Protein AF-A0A8C4XF84-F1 (afdb_monomer_lite)

Secondary structure (DSSP, 8-state):
-HHHHHHHHHHHHHHHHHHHHHHHHHHHHHHHHHHHHHHHHHHHHHHHHHHHHHHHHHHHHHHHHHHHHHHHH--SS---SS-----PPTT-EEETTEEEEE-SS---HHHHHHHHHHTT-EE--TTSHHHHHHHHHHHHHHHHHHS-HHHHHHHHHGGGGT---HHHHTTTT--EEEEETT--

pLDDT: mean 73.11, std 20.33, range [38.84, 98.44]

InterPro domains:
  IPR016186 C-type lectin-like/link domain superfamily [G3DSA:3.10.100.10] (33-151)
  IPR016187 C-type lectin fold [SSF56436] (78-131)
  IPR050828 C-type lectin and matrix domain-containing protein [PTHR45710] (79-131)

Radius of gyration: 40.15 Å; chains: 1; bounding box: 93×30×114 Å

Structure (mmCIF, N/CA/C/O backbone):
data_AF-A0A8C4XF84-F1
#
_entry.id   AF-A0A8C4XF84-F1
#
loop_
_atom_site.group_PDB
_atom_site.id
_atom_site.type_symbol
_atom_site.label_atom_id
_atom_site.label_alt_id
_atom_site.label_comp_id
_atom_site.label_asym_id
_atom_site.label_entity_id
_atom_site.label_seq_id
_atom_site.pdbx_PDB_ins_code
_atom_site.Cartn_x
_atom_site.Cartn_y
_atom_site.Cartn_z
_atom_site.occupancy
_atom_site.B_iso_or_equiv
_atom_site.auth_seq_id
_atom_site.auth_comp_id
_atom_site.auth_asym_id
_atom_site.auth_atom_id
_atom_site.pdbx_PDB_model_num
ATOM 1 N N . MET A 1 1 ? -59.680 -1.504 59.886 1.00 72.88 1 MET A N 1
ATOM 2 C CA . MET A 1 1 ? -59.068 -0.601 58.891 1.00 72.88 1 MET A CA 1
ATOM 3 C C . MET A 1 1 ? -57.547 -0.736 58.936 1.00 72.88 1 MET A C 1
ATOM 5 O O . MET A 1 1 ? -57.021 -1.376 58.044 1.00 72.88 1 MET A O 1
ATOM 9 N N . LEU A 1 2 ? -56.885 -0.364 60.039 1.00 79.25 2 LEU A N 1
ATOM 10 C CA . LEU A 1 2 ? -55.418 -0.459 60.214 1.00 79.25 2 LEU A CA 1
ATOM 11 C C . LEU A 1 2 ? -54.761 -1.832 59.930 1.00 79.25 2 LEU A C 1
ATOM 13 O O . LEU A 1 2 ? -53.642 -1.884 59.434 1.00 79.25 2 LEU A O 1
ATOM 17 N N . CYS A 1 3 ? -55.419 -2.960 60.230 1.00 83.56 3 CYS A N 1
ATOM 18 C CA . CYS A 1 3 ? -54.845 -4.288 59.943 1.00 83.56 3 CYS A CA 1
ATOM 19 C C . CYS A 1 3 ? -54.811 -4.642 58.448 1.00 83.56 3 CYS A C 1
ATOM 21 O O . CYS A 1 3 ? -53.937 -5.397 58.042 1.00 83.56 3 CYS A O 1
ATOM 23 N N . LEU A 1 4 ? -55.737 -4.114 57.640 1.00 91.06 4 LEU A N 1
ATOM 24 C CA . LEU A 1 4 ? -55.760 -4.384 56.197 1.00 91.06 4 LEU A CA 1
ATOM 25 C C . LEU A 1 4 ? -54.638 -3.616 55.492 1.00 91.06 4 LEU A C 1
ATOM 27 O O . LEU A 1 4 ? -53.892 -4.198 54.713 1.00 91.06 4 LEU A O 1
ATOM 31 N N . GLU A 1 5 ? -54.442 -2.351 55.866 1.00 93.12 5 GLU A N 1
ATOM 32 C CA . GLU A 1 5 ? -53.358 -1.504 55.347 1.00 93.12 5 GLU A CA 1
ATOM 33 C C . GLU A 1 5 ? -51.968 -2.089 55.655 1.00 93.12 5 GLU A C 1
ATOM 35 O O . GLU A 1 5 ? -51.060 -2.032 54.826 1.00 93.12 5 GLU A O 1
ATOM 40 N N . LEU A 1 6 ? -51.790 -2.703 56.831 1.00 94.00 6 LEU A N 1
ATOM 41 C CA . LEU A 1 6 ? -50.530 -3.352 57.200 1.00 94.00 6 LEU A CA 1
ATOM 42 C C . LEU A 1 6 ? -50.227 -4.590 56.337 1.00 94.00 6 LEU A C 1
ATOM 44 O O . LEU A 1 6 ? -49.066 -4.836 56.005 1.00 94.00 6 LEU A O 1
ATOM 48 N N . GLU A 1 7 ? -51.244 -5.379 55.994 1.00 95.06 7 GLU A N 1
ATOM 49 C CA . GLU A 1 7 ? -51.094 -6.575 55.158 1.00 95.06 7 GLU A CA 1
ATOM 50 C C . GLU A 1 7 ? -50.731 -6.187 53.715 1.00 95.06 7 GLU A C 1
ATOM 52 O O . GLU A 1 7 ? -49.796 -6.740 53.131 1.00 95.06 7 GLU A O 1
ATOM 57 N N . GLU A 1 8 ? -51.396 -5.161 53.176 1.00 95.56 8 GLU A N 1
ATOM 58 C CA . GLU A 1 8 ? -51.105 -4.600 51.852 1.00 95.56 8 GLU A CA 1
ATOM 59 C C . GLU A 1 8 ? -49.670 -4.066 51.760 1.00 95.56 8 GLU A C 1
ATOM 61 O O . GLU A 1 8 ? -48.957 -4.352 50.794 1.00 95.56 8 GLU A O 1
ATOM 66 N N . LEU A 1 9 ? -49.197 -3.366 52.798 1.00 95.62 9 LEU A N 1
ATOM 67 C CA . LEU A 1 9 ? -47.821 -2.867 52.866 1.00 95.62 9 LEU A CA 1
ATOM 68 C C . LEU A 1 9 ? -46.780 -3.994 52.894 1.00 95.62 9 LEU A C 1
ATOM 70 O O . LEU A 1 9 ? -45.724 -3.867 52.269 1.00 95.62 9 LEU A O 1
ATOM 74 N N . LYS A 1 10 ? -47.055 -5.112 53.577 1.00 96.56 10 LYS A N 1
ATOM 75 C CA . LYS A 1 10 ? -46.152 -6.278 53.584 1.00 96.56 10 LYS A CA 1
ATOM 76 C C . LYS A 1 10 ? -46.047 -6.914 52.202 1.00 96.56 10 LYS A C 1
ATOM 78 O O . LYS A 1 10 ? -44.940 -7.221 51.762 1.00 96.56 10 LYS A O 1
ATOM 83 N N . ILE A 1 11 ? -47.178 -7.077 51.515 1.00 96.38 11 ILE A N 1
ATOM 84 C CA . ILE A 1 11 ? -47.223 -7.627 50.155 1.00 96.38 11 ILE A CA 1
ATOM 85 C C . ILE A 1 11 ? -46.461 -6.709 49.195 1.00 96.38 11 ILE A C 1
ATOM 87 O O . ILE A 1 11 ? -45.622 -7.173 48.422 1.00 96.38 11 ILE A O 1
ATOM 91 N N . ALA A 1 12 ? -46.693 -5.398 49.283 1.00 96.81 12 ALA A N 1
ATOM 92 C CA . ALA A 1 12 ? -45.987 -4.416 48.470 1.00 96.81 12 ALA A CA 1
ATOM 93 C C . ALA A 1 12 ? -44.466 -4.464 48.702 1.00 96.81 12 ALA A C 1
ATOM 95 O O . ALA A 1 12 ? -43.697 -4.471 47.742 1.00 96.81 12 ALA A O 1
ATOM 96 N N . ASN A 1 13 ? -44.023 -4.562 49.958 1.00 96.19 13 ASN A N 1
ATOM 97 C CA . ASN A 1 13 ? -42.602 -4.644 50.301 1.00 96.19 13 ASN A CA 1
ATOM 98 C C . ASN A 1 13 ? -41.950 -5.942 49.783 1.00 96.19 13 ASN A C 1
ATOM 100 O O . ASN A 1 13 ? -40.856 -5.916 49.213 1.00 96.19 13 ASN A O 1
ATOM 104 N N . TYR A 1 14 ? -42.651 -7.073 49.897 1.00 97.31 14 TYR A N 1
ATOM 105 C CA . TYR A 1 14 ? -42.197 -8.337 49.320 1.00 97.31 14 TYR A CA 1
ATOM 106 C C . TYR A 1 14 ? -42.013 -8.234 47.797 1.00 97.31 14 TYR A C 1
ATOM 108 O O . TYR A 1 14 ? -40.951 -8.580 47.277 1.00 97.31 14 TYR A O 1
ATOM 116 N N . ASN A 1 15 ? -43.004 -7.680 47.092 1.00 97.56 15 ASN A N 1
ATOM 117 C CA . ASN A 1 15 ? -42.944 -7.491 45.642 1.00 97.56 15 ASN A CA 1
ATOM 118 C C . ASN A 1 15 ? -41.800 -6.554 45.230 1.00 97.56 15 ASN A C 1
ATOM 120 O O . ASN A 1 15 ? -41.076 -6.850 44.282 1.00 97.56 15 ASN A O 1
ATOM 124 N N . LEU A 1 16 ? -41.592 -5.452 45.957 1.00 97.69 16 LEU A N 1
ATOM 125 C CA . LEU A 1 16 ? -40.472 -4.536 45.718 1.00 97.69 16 LEU A CA 1
ATOM 126 C C . LEU A 1 16 ? -39.120 -5.231 45.895 1.00 97.69 16 LEU A C 1
ATOM 128 O O . LEU A 1 16 ? -38.233 -5.070 45.059 1.00 97.69 16 LEU A O 1
ATOM 132 N N . THR A 1 17 ? -38.973 -6.034 46.948 1.00 97.69 17 THR A N 1
ATOM 133 C CA . THR A 1 17 ? -37.746 -6.796 47.208 1.00 97.69 17 THR A CA 1
ATOM 134 C C . THR A 1 17 ? -37.479 -7.805 46.091 1.00 97.69 17 THR A C 1
ATOM 136 O O . THR A 1 17 ? -36.360 -7.882 45.579 1.00 97.69 17 THR A O 1
ATOM 139 N N . SER A 1 18 ? -38.513 -8.531 45.657 1.00 97.38 18 SER A N 1
ATOM 140 C CA . SER A 1 18 ? -38.420 -9.474 44.541 1.00 97.38 18 SER A CA 1
ATOM 141 C C . SER A 1 18 ? -38.015 -8.768 43.241 1.00 97.38 18 SER A C 1
ATOM 143 O O . SER A 1 18 ? -37.030 -9.156 42.610 1.00 97.38 18 SER A O 1
ATOM 145 N N . ASN A 1 19 ? -38.678 -7.664 42.897 1.00 97.00 19 ASN A N 1
ATOM 146 C CA . ASN A 1 19 ? -38.360 -6.880 41.704 1.00 97.00 19 ASN A CA 1
ATOM 147 C C . ASN A 1 19 ? -36.933 -6.320 41.738 1.00 97.00 19 ASN A C 1
ATOM 149 O O . ASN A 1 19 ? -36.233 -6.357 40.727 1.00 97.00 19 ASN A O 1
ATOM 153 N N . ASN A 1 20 ? -36.473 -5.845 42.897 1.00 96.62 20 ASN A N 1
ATOM 154 C CA . ASN A 1 20 ? -35.109 -5.350 43.053 1.00 96.62 20 ASN A CA 1
ATOM 155 C C . ASN A 1 20 ? -34.078 -6.472 42.848 1.00 96.62 20 ASN A C 1
ATOM 157 O O . ASN A 1 20 ? -33.081 -6.285 42.156 1.00 96.62 20 ASN A O 1
ATOM 161 N N . SER A 1 21 ? -34.345 -7.673 43.373 1.00 97.81 21 SER A N 1
ATOM 162 C CA . SER A 1 21 ? -33.473 -8.832 43.144 1.00 97.81 21 SER A CA 1
ATOM 163 C C . SER A 1 21 ? -33.401 -9.229 41.662 1.00 97.81 21 SER A C 1
ATOM 165 O O . SER A 1 21 ? -32.314 -9.494 41.149 1.00 97.81 21 SER A O 1
ATOM 167 N N . ALA A 1 22 ? -34.531 -9.181 40.947 1.00 97.38 22 ALA A N 1
ATOM 168 C CA . ALA A 1 22 ? -34.578 -9.445 39.511 1.00 97.38 22 ALA A CA 1
ATOM 169 C C . ALA A 1 22 ? -33.818 -8.377 38.703 1.00 97.38 22 ALA A C 1
ATOM 171 O O . ALA A 1 22 ? -33.104 -8.711 37.758 1.00 97.38 22 ALA A O 1
ATOM 172 N N . LEU A 1 23 ? -33.916 -7.103 39.102 1.00 98.25 23 LEU A N 1
ATOM 173 C CA . LEU A 1 23 ? -33.185 -6.001 38.476 1.00 98.25 23 LEU A CA 1
ATOM 174 C C . LEU A 1 23 ? -31.668 -6.149 38.646 1.00 98.25 23 LEU A C 1
ATOM 176 O O . LEU A 1 23 ? -30.923 -5.961 37.686 1.00 98.25 23 LEU A O 1
ATOM 180 N N . LEU A 1 24 ? -31.209 -6.527 39.842 1.00 97.94 24 LEU A N 1
ATOM 181 C CA . LEU A 1 24 ? -29.790 -6.777 40.107 1.00 97.94 24 LEU A CA 1
ATOM 182 C C . LEU A 1 24 ? -29.254 -7.941 39.266 1.00 97.94 24 LEU A C 1
ATOM 184 O O . LEU A 1 24 ? -28.164 -7.840 38.704 1.00 97.94 24 LEU A O 1
ATOM 188 N N . ALA A 1 25 ? -30.035 -9.015 39.120 1.00 97.88 25 ALA A N 1
ATOM 189 C CA . ALA A 1 25 ? -29.670 -10.134 38.258 1.00 97.88 25 ALA A CA 1
ATOM 190 C C . ALA A 1 25 ? -29.570 -9.707 36.782 1.00 97.88 25 ALA A C 1
ATOM 192 O O . ALA A 1 25 ? -28.585 -10.018 36.114 1.00 97.88 25 ALA A O 1
ATOM 193 N N . ALA A 1 26 ? -30.548 -8.944 36.284 1.00 98.19 26 ALA A N 1
ATOM 194 C CA . ALA A 1 26 ? -30.527 -8.420 34.919 1.00 98.19 26 ALA A CA 1
ATOM 195 C C . ALA A 1 26 ? -29.326 -7.489 34.674 1.00 98.19 26 ALA A C 1
ATOM 197 O O . ALA A 1 26 ? -28.678 -7.572 33.631 1.00 98.19 26 ALA A O 1
ATOM 198 N N . HIS A 1 27 ? -28.988 -6.640 35.648 1.00 98.12 27 HIS A N 1
ATOM 199 C CA . HIS A 1 27 ? -27.823 -5.763 35.573 1.00 98.12 27 HIS A CA 1
ATOM 200 C C . HIS A 1 27 ? -26.508 -6.550 35.492 1.00 98.12 27 HIS A C 1
ATOM 202 O O . HIS A 1 27 ? -25.681 -6.257 34.631 1.00 98.12 27 HIS A O 1
ATOM 208 N N . ALA A 1 28 ? -26.340 -7.576 36.331 1.00 98.38 28 ALA A N 1
ATOM 209 C CA . ALA A 1 28 ? -25.146 -8.420 36.319 1.00 98.38 28 ALA A CA 1
ATOM 210 C C . ALA A 1 28 ? -24.963 -9.143 34.972 1.00 98.38 28 ALA A C 1
ATOM 212 O O . ALA A 1 28 ? -23.852 -9.215 34.449 1.00 98.38 28 ALA A O 1
ATOM 213 N N . ILE A 1 29 ? -26.058 -9.620 34.368 1.00 98.25 29 ILE A N 1
ATOM 214 C CA . ILE A 1 29 ? -26.025 -10.242 33.036 1.00 98.25 29 ILE A CA 1
ATOM 215 C C . ILE A 1 29 ? -25.561 -9.237 31.976 1.00 98.25 29 ILE A C 1
ATOM 217 O O . ILE A 1 29 ? -24.704 -9.564 31.157 1.00 98.25 29 ILE A O 1
ATOM 221 N N . LEU A 1 30 ? -26.098 -8.015 31.994 1.00 98.31 30 LEU A N 1
ATOM 222 C CA . LEU A 1 30 ? -25.718 -6.975 31.035 1.00 98.31 30 LEU A CA 1
ATOM 223 C C . LEU A 1 30 ? -24.252 -6.561 31.178 1.00 98.31 30 LEU A C 1
ATOM 225 O O . LEU A 1 30 ? -23.575 -6.370 30.169 1.00 98.31 30 LEU A O 1
ATOM 229 N N . GLN A 1 31 ? -23.749 -6.454 32.409 1.00 98.25 31 GLN A N 1
ATOM 230 C CA . GLN A 1 31 ? -22.331 -6.183 32.653 1.00 98.25 31 GLN A CA 1
ATOM 231 C C . GLN A 1 31 ? -21.449 -7.280 32.060 1.00 98.25 31 GLN A C 1
ATOM 233 O O . GLN A 1 31 ? -20.520 -6.985 31.312 1.00 98.25 31 GLN A O 1
ATOM 238 N N . PHE A 1 32 ? -21.791 -8.542 32.310 1.00 98.31 32 PHE A N 1
ATOM 239 C CA . PHE A 1 32 ? -21.034 -9.670 31.781 1.00 98.31 32 PHE A CA 1
ATOM 240 C C . PHE A 1 32 ? -21.042 -9.713 30.244 1.00 98.31 32 PHE A C 1
ATOM 242 O O . PHE A 1 32 ? -20.009 -9.917 29.609 1.00 98.31 32 PHE A O 1
ATOM 249 N N . GLN A 1 33 ? -22.193 -9.453 29.620 1.00 98.38 33 GLN A N 1
ATOM 250 C CA . GLN A 1 33 ? -22.293 -9.356 28.160 1.00 98.38 33 GLN A CA 1
ATOM 251 C C . GLN A 1 33 ? -21.451 -8.208 27.595 1.00 98.38 33 GLN A C 1
ATOM 253 O O . GLN A 1 33 ? -20.820 -8.362 26.550 1.00 98.38 33 GLN A O 1
ATOM 258 N N . TYR A 1 34 ? -21.432 -7.061 28.275 1.00 98.25 34 TYR A N 1
ATOM 259 C CA . TYR A 1 34 ? -20.616 -5.917 27.881 1.00 98.25 34 TYR A CA 1
ATOM 260 C C . TYR A 1 34 ? -19.119 -6.248 27.929 1.00 98.25 34 TYR A C 1
ATOM 262 O O . TYR A 1 34 ? -18.392 -5.926 26.991 1.00 98.25 34 TYR A O 1
ATOM 270 N N . GLU A 1 35 ? -18.663 -6.932 28.978 1.00 97.94 35 GLU A N 1
ATOM 271 C CA . GLU A 1 35 ? -17.270 -7.370 29.112 1.00 97.94 35 GLU A CA 1
ATOM 272 C C . GLU A 1 35 ? -16.863 -8.338 27.999 1.00 97.94 35 GLU A C 1
ATOM 274 O O . GLU A 1 35 ? -15.841 -8.117 27.348 1.00 97.94 35 GLU A O 1
ATOM 279 N N . ILE A 1 36 ? -17.697 -9.340 27.715 1.00 97.81 36 ILE A N 1
ATOM 280 C CA . ILE A 1 36 ? -17.470 -10.293 26.621 1.00 97.81 36 ILE A CA 1
ATOM 281 C C . ILE A 1 36 ? -17.407 -9.580 25.266 1.00 97.81 36 ILE A C 1
ATOM 283 O O . ILE A 1 36 ? -16.502 -9.808 24.466 1.00 97.81 36 ILE A O 1
ATOM 287 N N . ASN A 1 37 ? -18.362 -8.695 24.982 1.00 98.06 37 ASN A N 1
ATOM 288 C CA . ASN A 1 37 ? -18.366 -7.976 23.711 1.00 98.06 37 ASN A CA 1
ATOM 289 C C . ASN A 1 37 ? -17.117 -7.102 23.565 1.00 98.06 37 ASN A C 1
ATOM 291 O O . ASN A 1 37 ? -16.529 -7.035 22.487 1.00 98.06 37 ASN A O 1
ATOM 295 N N . ASN A 1 38 ? -16.669 -6.476 24.652 1.00 97.88 38 ASN A N 1
ATOM 296 C CA . ASN A 1 38 ? -15.438 -5.701 24.638 1.00 97.88 38 ASN A CA 1
ATOM 297 C C . ASN A 1 38 ? -14.195 -6.565 24.441 1.00 97.88 38 ASN A C 1
ATOM 299 O O . ASN A 1 38 ? -13.297 -6.130 23.723 1.00 97.88 38 ASN A O 1
ATOM 303 N N . SER A 1 39 ? -14.127 -7.767 25.022 1.00 98.19 39 SER A N 1
ATOM 304 C CA . SER A 1 39 ? -12.992 -8.665 24.790 1.00 98.19 39 SER A CA 1
ATOM 305 C C . SER A 1 39 ? -12.923 -9.097 23.325 1.00 98.19 39 SER A C 1
ATOM 307 O O . SER A 1 39 ? -11.870 -8.969 22.708 1.00 98.19 39 SER A O 1
ATOM 309 N N . TYR A 1 40 ? -14.055 -9.476 22.722 1.00 97.88 40 TYR A N 1
ATOM 310 C CA . TYR A 1 40 ? -14.113 -9.807 21.293 1.00 97.88 40 TYR A CA 1
ATOM 311 C C . TYR A 1 40 ? -13.707 -8.632 20.394 1.00 97.88 40 TYR A C 1
ATOM 313 O O . TYR A 1 40 ? -12.974 -8.806 19.418 1.00 97.88 40 TYR A O 1
ATOM 321 N N . LEU A 1 41 ? -14.157 -7.416 20.717 1.00 97.81 41 LEU A N 1
ATOM 322 C CA . LEU A 1 41 ? -13.788 -6.220 19.958 1.00 97.81 41 LEU A CA 1
ATOM 323 C C . LEU A 1 41 ? -12.293 -5.894 20.072 1.00 97.81 41 LEU A C 1
ATOM 325 O O . LEU A 1 41 ? -11.701 -5.434 19.094 1.00 97.81 41 LEU A O 1
ATOM 329 N N . GLN A 1 42 ? -11.676 -6.134 21.230 1.00 98.19 42 GLN A N 1
ATOM 330 C CA . GLN A 1 42 ? -10.230 -5.972 21.409 1.00 98.19 42 GLN A CA 1
ATOM 331 C C . GLN A 1 42 ? -9.450 -6.991 20.577 1.00 98.19 42 GLN A C 1
ATOM 333 O O . GLN A 1 42 ? -8.574 -6.599 19.814 1.00 98.19 42 GLN A O 1
ATOM 338 N N . GLU A 1 43 ? -9.830 -8.267 20.617 1.00 98.00 43 GLU A N 1
ATOM 339 C CA . GLU A 1 43 ? -9.180 -9.306 19.807 1.00 98.00 43 GLU A CA 1
ATOM 340 C C . GLU A 1 43 ? -9.256 -8.997 18.305 1.00 98.00 43 GLU A C 1
ATOM 342 O O . GLU A 1 43 ? -8.264 -9.100 17.577 1.00 98.00 43 GLU A O 1
ATOM 347 N N . SER A 1 44 ? -10.426 -8.557 17.831 1.00 97.75 44 SER A N 1
ATOM 348 C CA . SER A 1 44 ? -10.593 -8.152 16.435 1.00 97.75 44 SER A CA 1
ATOM 349 C C . SER A 1 44 ? -9.724 -6.943 16.076 1.00 97.75 44 SER A C 1
ATOM 351 O O . SER A 1 44 ? -9.205 -6.885 14.958 1.00 97.75 44 SER A O 1
ATOM 353 N N . ARG A 1 45 ? -9.563 -5.977 16.991 1.00 98.12 45 ARG A N 1
ATOM 354 C CA . ARG A 1 45 ? -8.691 -4.810 16.800 1.00 98.12 45 ARG A CA 1
ATOM 355 C C . ARG A 1 45 ? -7.230 -5.232 16.703 1.00 98.12 45 ARG A C 1
ATOM 357 O O . ARG A 1 45 ? -6.560 -4.827 15.756 1.00 98.12 45 ARG A O 1
ATOM 364 N N . ASP A 1 46 ? -6.763 -6.058 17.631 1.00 98.31 46 ASP A N 1
ATOM 365 C CA . ASP A 1 46 ? -5.372 -6.510 17.689 1.00 98.31 46 ASP A CA 1
ATOM 366 C C . ASP A 1 46 ? -5.005 -7.330 16.445 1.00 98.31 46 ASP A C 1
ATOM 368 O O . ASP A 1 46 ? -3.949 -7.127 15.839 1.00 98.31 46 ASP A O 1
ATOM 372 N N . SER A 1 47 ? -5.922 -8.192 15.993 1.00 98.38 47 SER A N 1
ATOM 373 C CA . SER A 1 47 ? -5.777 -8.942 14.742 1.00 98.38 47 SER A CA 1
ATOM 374 C C . SER A 1 47 ? -5.661 -8.018 13.528 1.00 98.38 47 SER A C 1
ATOM 376 O O . SER A 1 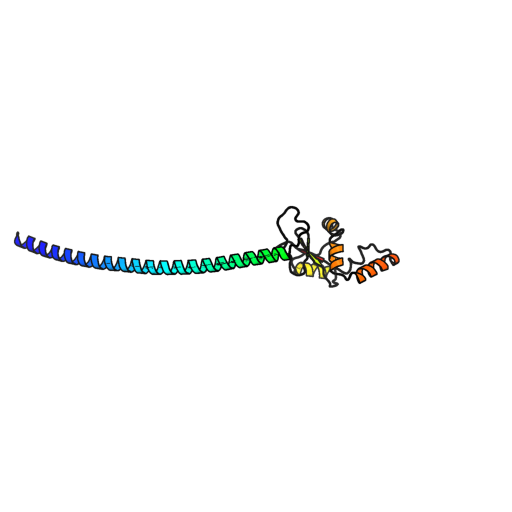47 ? -4.741 -8.163 12.718 1.00 98.38 47 SER A O 1
ATOM 378 N N . LEU A 1 48 ? -6.554 -7.030 13.409 1.00 98.19 48 LEU A N 1
ATOM 379 C CA . LEU A 1 48 ? -6.526 -6.080 12.297 1.00 98.19 48 LEU A CA 1
ATOM 380 C C . LEU A 1 48 ? -5.250 -5.230 12.314 1.00 98.19 48 LEU A C 1
ATOM 382 O O . LEU A 1 48 ? -4.644 -4.992 11.270 1.00 98.19 48 LEU A O 1
ATOM 386 N N . GLN A 1 49 ? -4.807 -4.813 13.498 1.00 98.44 49 GLN A N 1
ATOM 387 C CA . GLN A 1 49 ? -3.593 -4.026 13.668 1.00 98.44 49 GLN A CA 1
ATOM 388 C C . GLN A 1 49 ? -2.339 -4.821 13.290 1.00 98.44 49 GLN A C 1
ATOM 390 O O . GLN A 1 49 ? -1.451 -4.285 12.625 1.00 98.44 49 GLN A O 1
ATOM 395 N N . SER A 1 50 ? -2.290 -6.110 13.634 1.00 98.25 50 SER A N 1
ATOM 396 C CA . SER A 1 50 ? -1.215 -7.011 13.209 1.00 98.25 50 SER A CA 1
ATOM 397 C C . SER A 1 50 ? -1.174 -7.174 11.685 1.00 98.25 50 SER A C 1
ATOM 399 O O . SER A 1 50 ? -0.113 -7.041 11.071 1.00 98.25 50 SER A O 1
ATOM 401 N N . GLN A 1 51 ? -2.332 -7.382 11.051 1.00 98.38 51 GLN A N 1
ATOM 402 C CA . GLN A 1 51 ? -2.429 -7.491 9.592 1.00 98.38 51 GLN A CA 1
ATOM 403 C C . GLN A 1 51 ? -2.001 -6.199 8.889 1.00 98.38 51 GLN A C 1
ATOM 405 O O . GLN A 1 51 ? -1.252 -6.250 7.914 1.00 98.38 51 G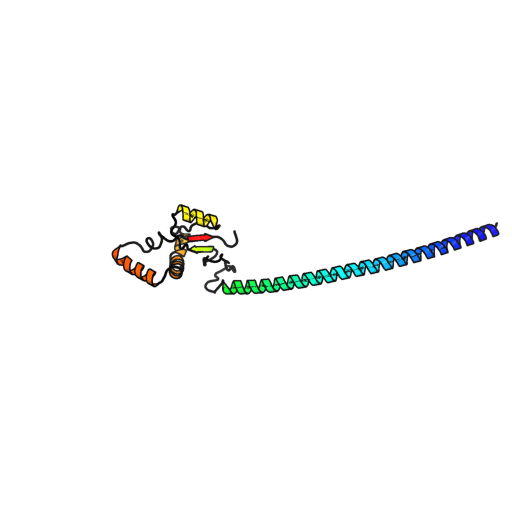LN A O 1
ATOM 410 N N . TYR A 1 52 ? -2.423 -5.044 9.404 1.00 98.19 52 TYR A N 1
ATOM 411 C CA . TYR A 1 52 ? -2.028 -3.741 8.876 1.00 98.19 52 TYR A CA 1
ATOM 412 C C . TYR A 1 52 ? -0.518 -3.505 9.001 1.00 98.19 52 TYR A C 1
ATOM 414 O O . TYR A 1 52 ? 0.121 -3.098 8.034 1.00 98.19 52 TYR A O 1
ATOM 422 N N . ALA A 1 53 ? 0.082 -3.832 10.149 1.00 98.12 53 ALA A N 1
ATOM 423 C CA . ALA A 1 53 ? 1.528 -3.728 10.338 1.00 98.12 53 ALA A CA 1
ATOM 424 C C . ALA A 1 53 ? 2.302 -4.631 9.359 1.00 98.12 53 ALA A C 1
ATOM 426 O O . ALA A 1 53 ? 3.282 -4.197 8.753 1.00 98.12 53 ALA A O 1
ATOM 427 N N . ALA A 1 54 ? 1.839 -5.868 9.153 1.00 97.88 54 ALA A N 1
ATOM 428 C CA . ALA A 1 54 ? 2.439 -6.786 8.188 1.00 97.88 54 ALA A CA 1
ATOM 429 C C . ALA A 1 54 ? 2.304 -6.286 6.738 1.00 97.88 54 ALA A C 1
ATOM 431 O O . ALA A 1 54 ? 3.241 -6.421 5.949 1.00 97.88 54 ALA A O 1
ATOM 432 N N . LEU A 1 55 ? 1.156 -5.700 6.386 1.00 98.12 55 LEU A N 1
ATOM 433 C CA . LEU A 1 55 ? 0.919 -5.122 5.064 1.00 98.12 55 LEU A CA 1
ATOM 434 C C . LEU A 1 55 ? 1.805 -3.898 4.818 1.00 98.12 55 LEU A C 1
ATOM 436 O O . LEU A 1 55 ? 2.446 -3.820 3.772 1.00 98.12 55 LEU A O 1
ATOM 440 N N . ASN A 1 56 ? 1.895 -2.986 5.786 1.00 97.81 56 ASN A N 1
ATOM 441 C CA . ASN A 1 56 ? 2.754 -1.808 5.692 1.00 97.81 56 ASN A CA 1
ATOM 442 C C . ASN A 1 56 ? 4.222 -2.187 5.539 1.00 97.81 56 ASN A C 1
ATOM 444 O O . ASN A 1 56 ? 4.909 -1.620 4.697 1.00 97.81 56 ASN A O 1
ATOM 448 N N . LYS A 1 57 ? 4.682 -3.206 6.268 1.00 98.12 57 LYS A N 1
ATOM 449 C CA . LYS A 1 57 ? 6.042 -3.719 6.104 1.00 98.12 57 LYS A CA 1
ATOM 450 C C . LYS A 1 57 ? 6.298 -4.211 4.674 1.00 98.12 57 LYS A C 1
ATOM 452 O O . LYS A 1 57 ? 7.294 -3.836 4.068 1.00 98.12 57 LYS A O 1
ATOM 457 N N . LYS A 1 58 ? 5.382 -5.003 4.103 1.00 97.44 58 LYS A N 1
ATOM 458 C CA . LYS A 1 58 ? 5.493 -5.449 2.700 1.00 97.44 58 LYS A CA 1
ATOM 459 C C . LYS A 1 58 ? 5.464 -4.279 1.717 1.00 97.44 58 LYS A C 1
ATOM 461 O O . LYS A 1 58 ? 6.153 -4.318 0.704 1.00 97.44 58 LYS A O 1
ATOM 466 N N . HIS A 1 59 ? 4.663 -3.256 2.002 1.00 97.44 59 HIS A N 1
ATOM 467 C CA . HIS A 1 59 ? 4.613 -2.044 1.194 1.00 97.44 59 HIS A CA 1
ATOM 468 C C . HIS A 1 59 ? 5.951 -1.291 1.228 1.00 97.44 59 HIS A C 1
ATOM 470 O O . HIS A 1 59 ? 6.445 -0.884 0.181 1.00 97.44 59 HIS A O 1
ATOM 476 N N . GLU A 1 60 ? 6.568 -1.145 2.402 1.00 97.06 60 GLU A N 1
ATOM 477 C CA . GLU A 1 60 ? 7.898 -0.543 2.558 1.00 97.06 60 GLU A CA 1
ATOM 478 C C . GLU A 1 60 ? 8.981 -1.345 1.825 1.00 97.06 60 GLU A C 1
ATOM 480 O O . GLU A 1 60 ? 9.782 -0.765 1.094 1.00 97.06 60 GLU A O 1
ATOM 485 N N . GLU A 1 61 ? 8.976 -2.675 1.961 1.00 96.75 61 GLU A N 1
ATOM 486 C CA . GLU A 1 61 ? 9.894 -3.573 1.246 1.00 96.75 61 GLU A CA 1
ATOM 487 C C . GLU A 1 61 ? 9.745 -3.429 -0.278 1.00 96.75 61 GLU A C 1
ATOM 489 O O . GLU A 1 61 ? 10.740 -3.290 -0.992 1.00 96.75 61 GLU A O 1
ATOM 494 N N . LEU A 1 62 ? 8.508 -3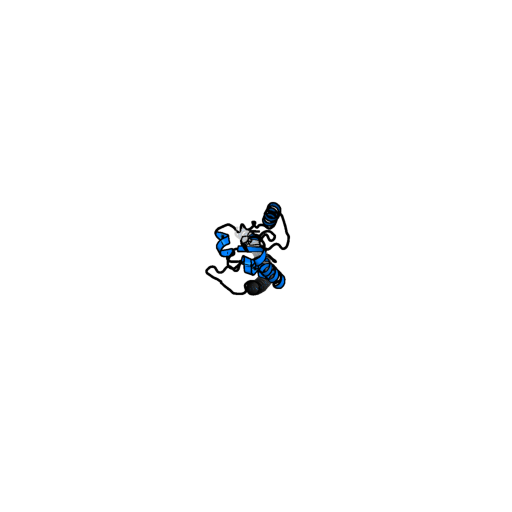.390 -0.785 1.00 95.69 62 LEU A N 1
ATOM 495 C CA . LEU A 1 62 ? 8.236 -3.205 -2.210 1.00 95.69 62 LEU A CA 1
ATOM 496 C C . LEU A 1 62 ? 8.650 -1.812 -2.703 1.00 95.69 62 LEU A C 1
ATOM 498 O O . LEU A 1 62 ? 9.205 -1.693 -3.792 1.00 95.69 62 LEU A O 1
ATOM 502 N N . ALA A 1 63 ? 8.412 -0.766 -1.910 1.00 91.56 63 ALA A N 1
ATOM 503 C CA . ALA A 1 63 ? 8.821 0.596 -2.243 1.00 91.56 63 ALA A CA 1
ATOM 504 C C . ALA A 1 63 ? 10.350 0.719 -2.335 1.00 91.56 63 ALA A C 1
ATOM 506 O O . ALA A 1 63 ? 10.868 1.356 -3.253 1.00 91.56 63 ALA A O 1
ATOM 507 N N . GLN A 1 64 ? 11.080 0.066 -1.425 1.00 91.75 64 GLN A N 1
ATOM 508 C CA . GLN A 1 64 ? 12.540 -0.003 -1.482 1.00 91.75 64 GLN A CA 1
ATOM 509 C C . GLN A 1 64 ? 13.024 -0.760 -2.720 1.00 91.75 64 GLN A C 1
ATOM 511 O O . GLN A 1 64 ? 13.948 -0.304 -3.392 1.00 91.75 64 GLN A O 1
ATOM 516 N N . GLU A 1 65 ? 12.404 -1.892 -3.049 1.00 91.00 65 GLU A N 1
ATOM 517 C CA . GLU A 1 65 ? 12.783 -2.664 -4.233 1.00 91.00 65 GLU A CA 1
ATOM 518 C C . GLU A 1 65 ? 12.509 -1.888 -5.528 1.00 91.00 65 GLU A C 1
ATOM 520 O O . GLU A 1 65 ? 13.347 -1.855 -6.428 1.00 91.00 65 GLU A O 1
ATOM 525 N N . PHE A 1 66 ? 11.384 -1.175 -5.591 1.00 83.94 66 PHE A N 1
ATOM 526 C CA . PHE A 1 66 ? 11.065 -0.293 -6.709 1.00 83.94 66 PHE A CA 1
ATOM 527 C C . PHE A 1 66 ? 12.073 0.854 -6.838 1.00 83.94 66 PHE A C 1
ATOM 529 O O . PHE A 1 66 ? 12.525 1.137 -7.944 1.00 83.94 66 PHE A O 1
ATOM 536 N N . SER A 1 67 ? 12.487 1.462 -5.720 1.00 81.44 67 SER A N 1
ATOM 537 C CA . SER A 1 67 ? 13.527 2.497 -5.712 1.00 81.44 67 SER A CA 1
ATOM 538 C C . SER A 1 67 ? 14.856 1.985 -6.276 1.00 81.44 67 SER A C 1
ATOM 540 O O . SER A 1 67 ? 15.495 2.693 -7.050 1.00 81.44 67 SER A O 1
ATOM 542 N N . LYS A 1 68 ? 15.275 0.764 -5.922 1.00 84.88 68 LYS A N 1
ATOM 543 C CA . LYS A 1 68 ? 16.512 0.161 -6.451 1.00 84.88 68 LYS A CA 1
ATOM 544 C C . LYS A 1 68 ? 16.411 -0.139 -7.940 1.00 84.88 68 LYS A C 1
ATOM 546 O O . LYS A 1 68 ? 17.358 0.088 -8.686 1.00 84.88 68 LYS A O 1
ATOM 551 N N . LEU A 1 69 ? 15.268 -0.664 -8.381 1.00 73.88 69 LEU A N 1
ATOM 552 C CA . LEU A 1 69 ? 15.028 -0.910 -9.801 1.00 73.88 69 LEU A CA 1
ATOM 553 C C . LEU A 1 69 ? 15.036 0.403 -10.579 1.00 73.88 69 LEU A C 1
ATOM 555 O O . LEU A 1 69 ? 15.651 0.476 -11.637 1.00 73.88 69 LEU A O 1
ATOM 559 N N . GLN A 1 70 ? 14.414 1.449 -10.043 1.00 68.56 70 GLN A N 1
ATOM 560 C CA . GLN A 1 70 ? 14.471 2.775 -10.636 1.00 68.56 70 GLN A CA 1
ATOM 561 C C . GLN A 1 70 ? 15.925 3.251 -10.766 1.00 68.56 70 GLN A C 1
ATOM 563 O O . GLN A 1 70 ? 16.329 3.634 -11.852 1.00 68.56 70 GLN A O 1
ATOM 568 N N . GLU A 1 71 ? 16.747 3.145 -9.724 1.00 69.75 71 GLU A N 1
ATOM 569 C CA . GLU A 1 71 ? 18.175 3.489 -9.806 1.00 69.75 71 GLU A CA 1
ATOM 570 C C . GLU A 1 71 ? 18.929 2.671 -10.875 1.00 69.75 71 GLU A C 1
ATOM 572 O O . GLU A 1 71 ? 19.687 3.234 -11.658 1.00 69.75 71 GLU A O 1
ATOM 577 N N . TYR A 1 72 ? 18.669 1.363 -10.979 1.00 65.88 72 TYR A N 1
ATOM 578 C CA . TYR A 1 72 ? 19.299 0.490 -11.978 1.00 65.88 72 TYR A CA 1
ATOM 579 C C . TYR A 1 72 ? 18.907 0.826 -13.428 1.00 65.88 72 TYR A C 1
ATOM 581 O O . TYR A 1 72 ? 19.738 0.754 -14.332 1.00 65.88 72 TYR A O 1
ATOM 589 N N . TYR A 1 73 ? 17.638 1.164 -13.672 1.00 57.59 73 TYR A N 1
ATOM 590 C CA . TYR A 1 73 ? 17.136 1.474 -15.015 1.00 57.59 73 TYR A CA 1
ATOM 591 C C . TYR A 1 73 ? 17.383 2.930 -15.433 1.00 57.59 73 TYR A C 1
ATOM 593 O O . TYR A 1 73 ? 17.381 3.232 -16.628 1.00 57.59 73 TYR A O 1
ATOM 601 N N . CYS A 1 74 ? 17.608 3.824 -14.473 1.00 60.84 74 CYS A N 1
ATOM 602 C CA . CYS A 1 74 ? 17.781 5.256 -14.682 1.00 60.84 74 CYS A CA 1
ATOM 603 C C . CYS A 1 74 ? 19.243 5.655 -14.427 1.00 60.84 74 CYS A C 1
ATOM 605 O O . CYS A 1 74 ? 19.534 6.403 -13.497 1.00 60.84 74 CYS A O 1
ATOM 607 N N . ASP A 1 75 ? 20.166 5.153 -15.251 1.00 53.91 75 ASP A N 1
ATOM 608 C CA . ASP A 1 75 ? 21.579 5.534 -15.164 1.00 53.91 75 ASP A CA 1
ATOM 609 C C . ASP A 1 75 ? 21.780 6.955 -15.726 1.00 53.91 75 ASP A C 1
ATOM 611 O O . ASP A 1 75 ? 21.395 7.280 -16.856 1.00 53.91 75 ASP A O 1
ATOM 615 N N . GLY A 1 76 ? 22.300 7.842 -14.883 1.00 56.78 76 GLY A N 1
ATOM 616 C CA . GLY A 1 76 ? 22.247 9.284 -15.062 1.00 56.78 76 GLY A CA 1
ATOM 617 C C . GLY A 1 76 ? 23.047 9.791 -16.257 1.00 56.78 76 GLY A C 1
ATOM 618 O O . GLY A 1 76 ? 24.262 9.899 -16.189 1.00 56.78 76 GLY A O 1
ATOM 619 N N . THR A 1 77 ? 22.356 10.257 -17.298 1.00 45.56 77 THR A N 1
ATOM 620 C CA . THR A 1 77 ? 22.774 11.438 -18.071 1.00 45.56 77 THR A CA 1
ATOM 621 C C . THR A 1 77 ? 21.527 12.166 -18.586 1.00 45.56 77 THR A C 1
ATOM 623 O O . THR A 1 77 ? 20.810 11.670 -19.447 1.00 45.56 77 THR A O 1
ATOM 626 N N . ASN A 1 78 ? 21.294 13.371 -18.052 1.00 48.62 78 ASN A N 1
ATOM 627 C CA . ASN A 1 78 ? 20.279 14.361 -18.452 1.00 48.62 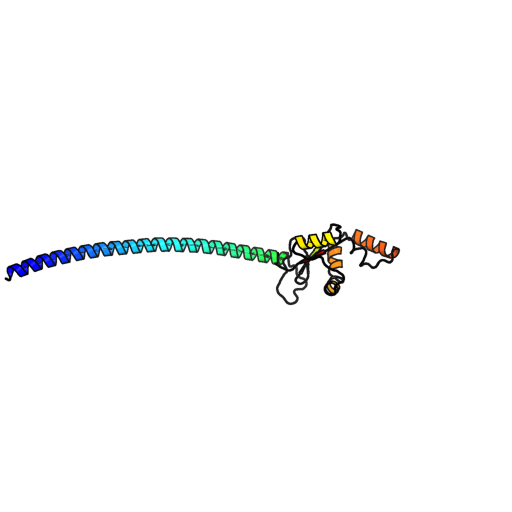78 ASN A CA 1
ATOM 628 C C . ASN A 1 78 ? 18.871 14.217 -17.848 1.00 48.62 78 ASN A C 1
ATOM 630 O O . ASN A 1 78 ? 17.870 14.133 -18.556 1.00 48.62 78 ASN A O 1
ATOM 634 N N . THR A 1 79 ? 18.768 14.355 -16.525 1.00 44.22 79 THR A N 1
ATOM 635 C CA . THR A 1 79 ? 17.552 14.906 -15.907 1.00 44.22 79 THR A CA 1
ATOM 636 C C . THR A 1 79 ? 17.510 16.416 -16.139 1.00 44.22 79 THR A C 1
ATOM 638 O O . THR A 1 79 ? 17.971 17.199 -15.309 1.00 44.22 79 THR A O 1
ATOM 641 N N . SER A 1 80 ? 16.971 16.840 -17.281 1.00 47.28 80 SER A N 1
ATOM 642 C CA . SER A 1 80 ? 16.501 18.214 -17.451 1.00 47.28 80 SER A CA 1
ATOM 643 C C . SER A 1 80 ? 14.990 18.265 -17.229 1.00 47.28 80 SER A C 1
ATOM 645 O O . SER A 1 80 ? 14.217 17.790 -18.054 1.00 47.28 80 SER A O 1
ATOM 647 N N . HIS A 1 81 ? 14.615 18.893 -16.116 1.00 47.59 81 HIS A N 1
ATOM 648 C CA . HIS A 1 81 ? 13.365 19.623 -15.897 1.00 47.59 81 HIS A CA 1
ATOM 649 C C . HIS A 1 81 ? 12.014 18.901 -15.808 1.00 47.59 81 HIS A C 1
ATOM 651 O O . HIS A 1 81 ? 10.997 19.575 -15.869 1.00 47.59 81 HIS A O 1
ATOM 657 N N . GLU A 1 82 ? 11.975 17.605 -15.507 1.00 49.00 82 GLU A N 1
ATOM 658 C CA . GLU A 1 82 ? 10.819 16.968 -14.855 1.00 49.00 82 GLU A CA 1
ATOM 659 C C . GLU A 1 82 ? 11.283 15.629 -14.269 1.00 49.00 82 GLU A C 1
ATOM 661 O O . GLU A 1 82 ? 11.885 14.823 -14.972 1.00 49.00 82 GLU A O 1
ATOM 666 N N . ASN A 1 83 ? 11.063 15.397 -12.971 1.00 50.31 83 ASN A N 1
ATOM 667 C CA . ASN A 1 83 ? 11.525 14.222 -12.209 1.00 50.31 83 ASN A CA 1
ATOM 668 C C . ASN A 1 83 ? 10.822 12.907 -12.616 1.00 50.31 83 ASN A C 1
ATOM 670 O O . ASN A 1 83 ? 10.353 12.155 -11.764 1.00 50.31 83 ASN A O 1
ATOM 674 N N . THR A 1 84 ? 10.708 12.615 -13.907 1.00 49.84 84 THR A N 1
ATOM 675 C CA . THR A 1 84 ? 10.158 11.358 -14.407 1.00 49.84 84 THR A CA 1
ATOM 676 C C . THR A 1 84 ? 11.269 10.597 -15.102 1.00 49.84 84 THR A C 1
ATOM 678 O O . THR A 1 84 ? 11.694 10.943 -16.197 1.00 49.84 84 THR A O 1
ATOM 681 N N . CYS A 1 85 ? 11.765 9.550 -14.446 1.00 55.53 85 CYS A N 1
ATOM 682 C CA . CYS A 1 85 ? 12.464 8.518 -15.184 1.00 55.53 85 CYS A CA 1
ATOM 683 C C . CYS A 1 85 ? 11.407 7.693 -15.933 1.00 55.53 85 CYS A C 1
ATOM 685 O O . CYS A 1 85 ? 10.588 7.040 -15.276 1.00 55.53 85 CYS A O 1
ATOM 687 N N . PRO A 1 86 ? 11.352 7.738 -17.275 1.00 58.03 86 PRO A N 1
ATOM 688 C CA . PRO A 1 86 ? 10.414 6.921 -18.028 1.00 58.03 86 PRO A CA 1
ATOM 689 C C . PRO A 1 86 ? 10.799 5.444 -17.886 1.00 58.03 86 PRO A C 1
ATOM 691 O O . PRO A 1 86 ? 11.781 4.980 -18.464 1.00 58.03 86 PRO A O 1
ATOM 694 N N . LEU A 1 87 ? 10.017 4.684 -17.117 1.00 66.81 87 LEU A N 1
ATOM 695 C CA . LEU A 1 87 ? 10.119 3.227 -17.116 1.00 66.81 87 LEU A CA 1
ATOM 696 C C . LEU A 1 87 ? 9.612 2.706 -18.463 1.00 66.81 87 LEU A C 1
ATOM 698 O O . LEU A 1 87 ? 8.407 2.624 -18.708 1.00 66.81 87 LEU A O 1
ATOM 702 N N . CYS A 1 88 ? 10.545 2.365 -19.348 1.00 70.50 88 CYS A N 1
ATOM 703 C CA . CYS A 1 88 ? 10.235 1.725 -20.616 1.00 70.50 88 CYS A CA 1
ATOM 704 C C . CYS A 1 88 ? 10.087 0.211 -20.450 1.00 70.50 88 CYS A C 1
ATOM 706 O O . CYS A 1 88 ? 10.708 -0.414 -19.590 1.00 70.50 88 CYS A O 1
ATOM 708 N N . LYS A 1 89 ? 9.258 -0.401 -21.299 1.00 69.94 89 LYS A N 1
ATOM 709 C CA . LYS A 1 89 ? 9.109 -1.859 -21.350 1.00 69.94 89 LYS A CA 1
ATOM 710 C C . LYS A 1 89 ? 10.458 -2.525 -21.642 1.00 69.94 89 LYS A C 1
ATOM 712 O O . LYS A 1 89 ? 11.279 -1.974 -22.365 1.00 69.94 89 LYS A O 1
ATOM 717 N N . VAL A 1 90 ? 10.673 -3.741 -21.137 1.00 69.81 90 VAL A N 1
ATOM 718 C CA . VAL A 1 90 ? 11.884 -4.525 -21.440 1.00 69.81 90 VAL A CA 1
ATOM 719 C C . VAL A 1 90 ? 12.106 -4.594 -22.957 1.00 69.81 90 VAL A C 1
ATOM 721 O O . VAL A 1 90 ? 11.197 -4.955 -23.708 1.00 69.81 90 VAL A O 1
ATOM 724 N N . GLY A 1 91 ? 13.310 -4.220 -23.400 1.00 70.81 91 GLY A N 1
ATOM 725 C CA . GLY A 1 91 ? 13.679 -4.121 -24.817 1.00 70.81 91 GLY A CA 1
ATOM 726 C C . GLY A 1 91 ? 13.358 -2.774 -25.483 1.00 70.81 91 GLY A C 1
ATOM 727 O O . GLY A 1 91 ? 13.666 -2.607 -26.660 1.00 70.81 91 GLY A O 1
ATOM 728 N N . TRP A 1 92 ? 12.766 -1.822 -24.756 1.00 75.56 92 TRP A N 1
ATOM 729 C CA . TRP A 1 92 ? 12.548 -0.440 -25.188 1.00 75.56 92 TRP A CA 1
ATOM 730 C C . TRP A 1 92 ? 13.544 0.492 -24.502 1.00 75.56 92 TRP A C 1
ATOM 732 O O . TRP A 1 92 ? 13.984 0.255 -23.381 1.00 75.56 92 TRP A O 1
ATOM 742 N N . ILE A 1 93 ? 13.889 1.568 -25.192 1.00 71.38 93 ILE A N 1
ATOM 743 C CA . ILE A 1 93 ? 14.974 2.471 -24.843 1.00 71.38 93 ILE A CA 1
ATOM 744 C C . ILE A 1 93 ? 14.367 3.837 -24.506 1.00 71.38 93 ILE A C 1
ATOM 746 O O . ILE A 1 93 ? 13.656 4.399 -25.346 1.00 71.38 93 ILE A O 1
ATOM 750 N N . PRO A 1 94 ? 14.600 4.366 -23.293 1.00 69.12 94 PRO A N 1
ATOM 751 C CA . PRO A 1 94 ? 14.098 5.675 -22.903 1.00 69.12 94 PRO A CA 1
ATOM 752 C C . PRO A 1 94 ? 14.850 6.789 -23.628 1.00 69.12 94 PRO A C 1
ATOM 754 O O . PRO A 1 94 ? 16.078 6.773 -23.711 1.00 69.12 94 PRO A O 1
ATOM 757 N N . PHE A 1 95 ? 14.115 7.784 -24.123 1.00 67.81 95 PHE A N 1
ATOM 758 C CA . PHE A 1 95 ? 14.694 9.044 -24.575 1.00 67.81 95 PHE A CA 1
ATOM 759 C C . PHE A 1 95 ? 13.716 10.208 -24.363 1.00 67.81 95 PHE A C 1
ATOM 761 O O . PHE A 1 95 ? 12.620 10.240 -24.932 1.00 67.81 95 PHE A O 1
ATOM 768 N N . GLY A 1 96 ? 14.124 11.179 -23.539 1.00 67.62 96 GLY A N 1
ATOM 769 C CA . GLY A 1 96 ? 13.242 12.251 -23.074 1.00 67.62 96 GLY A CA 1
ATOM 770 C C . GLY A 1 96 ? 12.074 11.681 -22.266 1.00 67.62 96 GLY A C 1
ATOM 771 O O . GLY A 1 96 ? 12.281 10.878 -21.365 1.00 67.62 96 GLY A O 1
ATOM 772 N N . SER A 1 97 ? 10.844 12.056 -22.617 1.00 66.81 97 SER A N 1
ATOM 773 C CA . SER A 1 97 ? 9.608 11.547 -22.001 1.00 66.81 97 SER A CA 1
ATOM 774 C C . SER A 1 97 ? 8.955 10.386 -22.772 1.00 66.81 97 SER A C 1
ATOM 776 O O . SER A 1 97 ? 7.804 10.040 -22.502 1.00 66.81 97 SER A O 1
ATOM 778 N N . LYS A 1 98 ? 9.656 9.798 -23.754 1.00 69.94 98 LYS A N 1
ATOM 779 C CA . LYS A 1 98 ? 9.140 8.736 -24.634 1.00 69.94 98 LYS A CA 1
ATOM 780 C C . LYS A 1 98 ? 10.018 7.482 -24.582 1.00 69.94 98 LYS A C 1
ATOM 782 O O . LYS A 1 98 ? 11.212 7.547 -24.291 1.00 69.94 98 LYS A O 1
ATOM 787 N N . CYS A 1 99 ? 9.424 6.347 -24.939 1.00 75.19 99 CYS A N 1
ATOM 788 C CA . CYS A 1 99 ? 10.109 5.061 -25.075 1.00 75.19 99 CYS A CA 1
ATOM 789 C C . CYS A 1 99 ? 10.196 4.645 -26.541 1.00 75.19 99 CYS A C 1
ATOM 791 O O . CYS A 1 99 ? 9.214 4.800 -27.267 1.00 75.19 99 CYS A O 1
ATOM 793 N N . TYR A 1 100 ? 11.325 4.062 -26.953 1.00 74.38 100 TYR A N 1
ATOM 794 C CA . TYR A 1 100 ? 11.575 3.647 -28.336 1.00 74.38 100 TYR A CA 1
ATOM 795 C C . TYR A 1 100 ? 11.941 2.166 -28.454 1.00 74.38 100 TYR A C 1
ATOM 797 O O . TYR A 1 100 ? 12.742 1.662 -27.675 1.00 74.38 100 TYR A O 1
ATOM 805 N N . PHE A 1 101 ? 11.408 1.467 -29.450 1.00 76.19 101 PHE A N 1
ATOM 806 C CA . PHE A 1 101 ? 11.781 0.087 -29.772 1.00 76.19 101 PHE A CA 1
ATOM 807 C C . PHE A 1 101 ? 12.476 0.039 -31.119 1.00 76.19 101 PHE A C 1
ATOM 809 O O . PHE A 1 101 ? 11.883 0.472 -32.099 1.00 76.19 101 PHE A O 1
ATOM 816 N N . ILE A 1 102 ? 13.675 -0.538 -31.189 1.00 73.62 102 ILE A N 1
ATOM 817 C CA . ILE A 1 102 ? 14.338 -0.812 -32.467 1.00 73.62 102 ILE A CA 1
ATOM 818 C C . ILE A 1 102 ? 14.107 -2.267 -32.848 1.00 73.62 102 ILE A C 1
ATOM 820 O O . ILE A 1 102 ? 14.533 -3.182 -32.142 1.00 73.62 102 ILE A O 1
ATOM 824 N N . SER A 1 103 ? 13.455 -2.471 -33.989 1.00 72.25 103 SER A N 1
ATOM 825 C CA . SER A 1 103 ? 13.275 -3.804 -34.543 1.00 72.25 103 SER A CA 1
ATOM 826 C C . SER A 1 103 ? 14.579 -4.349 -35.110 1.00 72.25 103 SER A C 1
ATOM 828 O O . SER A 1 103 ? 15.315 -3.644 -35.792 1.00 72.25 103 SER A O 1
ATOM 830 N N . THR A 1 104 ? 14.825 -5.638 -34.895 1.00 69.88 104 THR A N 1
ATOM 831 C CA . THR A 1 104 ? 15.853 -6.412 -35.606 1.00 69.88 104 THR A CA 1
ATOM 832 C C . THR A 1 104 ? 15.295 -7.145 -36.833 1.00 69.88 104 THR A C 1
ATOM 834 O O . THR A 1 104 ? 16.042 -7.810 -37.545 1.00 69.88 104 THR A O 1
ATOM 837 N N . MET A 1 105 ? 13.984 -7.043 -37.080 1.00 68.56 105 MET A N 1
ATOM 838 C CA . MET A 1 105 ? 13.261 -7.712 -38.162 1.00 68.56 105 MET A CA 1
ATOM 839 C C . MET A 1 105 ? 12.999 -6.753 -39.322 1.00 68.56 105 MET A C 1
ATOM 841 O O . MET A 1 105 ? 12.499 -5.649 -39.108 1.00 68.56 105 MET A O 1
ATOM 845 N N . THR A 1 106 ? 13.210 -7.210 -40.553 1.00 71.56 106 THR A N 1
ATOM 846 C CA . THR A 1 106 ? 12.784 -6.498 -41.763 1.00 71.56 106 THR A CA 1
ATOM 847 C C . THR A 1 106 ? 11.305 -6.770 -42.026 1.00 71.56 106 THR A C 1
ATOM 849 O O . THR A 1 106 ? 10.933 -7.904 -42.329 1.00 71.56 106 THR A O 1
ATOM 852 N N . LEU A 1 107 ? 10.468 -5.743 -41.903 1.00 71.25 107 LEU A N 1
ATOM 853 C CA . LEU A 1 107 ? 9.044 -5.778 -42.242 1.00 71.25 107 LEU A CA 1
ATOM 854 C C . LEU A 1 107 ? 8.745 -4.703 -43.285 1.00 71.25 107 LEU A C 1
ATOM 856 O O . LEU A 1 107 ? 9.466 -3.707 -43.374 1.00 71.25 107 LEU A O 1
ATOM 860 N N . THR A 1 108 ? 7.661 -4.868 -44.041 1.00 75.62 108 THR A N 1
ATOM 861 C CA . THR A 1 108 ? 7.148 -3.776 -44.874 1.00 75.62 108 THR A CA 1
ATOM 862 C C . THR A 1 108 ? 6.672 -2.608 -44.003 1.00 75.62 108 THR A C 1
ATOM 864 O O . THR A 1 108 ? 6.433 -2.738 -42.798 1.00 75.62 108 THR A O 1
ATOM 867 N N . TRP A 1 109 ? 6.500 -1.433 -44.607 1.00 73.62 109 TRP A N 1
ATOM 868 C CA . TRP A 1 109 ? 6.033 -0.245 -43.886 1.00 73.62 109 TRP A CA 1
ATOM 869 C C . TRP A 1 109 ? 4.665 -0.457 -43.206 1.00 73.62 109 TRP A C 1
ATOM 871 O O . TRP A 1 109 ? 4.468 -0.057 -42.062 1.00 73.62 109 TRP A O 1
ATOM 881 N N . ASN A 1 110 ? 3.730 -1.142 -43.873 1.00 77.19 110 ASN A N 1
ATOM 882 C CA . ASN A 1 110 ? 2.416 -1.428 -43.290 1.00 77.19 110 ASN A CA 1
ATOM 883 C C . ASN A 1 110 ? 2.523 -2.429 -42.134 1.00 77.19 110 ASN A C 1
ATOM 885 O O . ASN A 1 110 ? 1.960 -2.193 -41.072 1.00 77.19 110 ASN A O 1
ATOM 889 N N . GLU A 1 111 ? 3.296 -3.502 -42.306 1.00 78.69 111 GLU A N 1
ATOM 890 C CA . GLU A 1 111 ? 3.490 -4.515 -41.261 1.00 78.69 111 GLU A CA 1
ATOM 891 C C . GLU A 1 111 ? 4.203 -3.946 -40.029 1.00 78.69 111 GLU A C 1
ATOM 893 O O . GLU A 1 111 ? 3.828 -4.255 -38.902 1.00 78.69 111 GLU A O 1
ATOM 898 N N . SER A 1 112 ? 5.207 -3.089 -40.224 1.00 77.00 112 SER A N 1
ATOM 899 C CA . SER A 1 112 ? 5.896 -2.412 -39.120 1.00 77.00 112 SER A CA 1
ATOM 900 C C . SER A 1 112 ? 4.980 -1.432 -38.386 1.00 77.00 112 SER A C 1
ATOM 902 O O . SER A 1 112 ? 4.974 -1.406 -37.154 1.00 77.00 112 SER A O 1
ATOM 904 N N . ARG A 1 113 ? 4.145 -0.676 -39.110 1.00 81.81 113 ARG A N 1
ATOM 905 C CA . ARG A 1 113 ? 3.126 0.190 -38.501 1.00 81.81 113 ARG A CA 1
ATOM 906 C C . ARG A 1 113 ? 2.136 -0.608 -37.670 1.00 81.81 113 ARG A C 1
ATOM 908 O O . ARG A 1 113 ? 1.897 -0.268 -36.512 1.00 81.81 113 ARG A O 1
ATOM 915 N N . ASP A 1 114 ? 1.582 -1.661 -38.253 1.00 85.12 114 ASP A N 1
ATOM 916 C CA . ASP A 1 114 ? 0.585 -2.489 -37.593 1.00 85.12 114 ASP A CA 1
ATOM 917 C C . ASP A 1 114 ? 1.207 -3.192 -36.374 1.00 85.12 114 ASP A C 1
ATOM 919 O O . ASP A 1 114 ? 0.596 -3.226 -35.307 1.00 85.12 114 ASP A O 1
ATOM 923 N N . TRP A 1 115 ? 2.470 -3.626 -36.455 1.00 85.94 115 TRP A N 1
ATOM 924 C CA . TRP A 1 115 ? 3.198 -4.144 -35.297 1.00 85.94 115 TRP A CA 1
ATOM 925 C C . TRP A 1 115 ? 3.325 -3.106 -34.181 1.00 85.94 115 TRP A C 1
ATOM 927 O O . TRP A 1 115 ? 2.998 -3.423 -33.036 1.00 85.94 115 TRP A O 1
ATOM 937 N N . CYS A 1 116 ? 3.746 -1.872 -34.482 1.00 80.19 116 CYS A N 1
ATOM 938 C CA . CYS A 1 116 ? 3.851 -0.821 -33.466 1.00 80.19 116 CYS A CA 1
ATOM 939 C C . CYS A 1 116 ? 2.511 -0.592 -32.763 1.00 80.19 116 CYS A C 1
ATOM 941 O O . CYS A 1 116 ? 2.472 -0.550 -31.532 1.00 80.19 116 CYS A O 1
ATOM 943 N N . LEU A 1 117 ? 1.413 -0.567 -33.525 1.00 84.88 117 LEU A N 1
ATOM 944 C CA . LEU A 1 117 ? 0.062 -0.443 -32.980 1.00 84.88 117 LEU A CA 1
ATOM 945 C C . LEU A 1 117 ? -0.297 -1.621 -32.061 1.00 84.88 117 LEU A C 1
ATOM 947 O O . LEU A 1 117 ? -0.810 -1.398 -30.967 1.00 84.88 117 LEU A O 1
ATOM 951 N N . THR A 1 118 ? 0.048 -2.865 -32.425 1.00 85.69 118 THR A N 1
ATOM 952 C CA . THR A 1 118 ? -0.175 -4.033 -31.538 1.00 85.69 118 THR A CA 1
ATOM 953 C C . THR A 1 118 ? 0.611 -3.964 -30.229 1.00 85.69 118 THR A C 1
ATOM 955 O O . THR A 1 118 ? 0.287 -4.672 -29.275 1.00 85.69 118 THR A O 1
ATOM 958 N N . LYS A 1 119 ? 1.667 -3.146 -30.169 1.00 81.38 119 LYS A N 1
ATOM 959 C CA . LYS A 1 119 ? 2.470 -2.924 -28.962 1.00 81.38 119 LYS A CA 1
ATOM 960 C C . LYS A 1 119 ? 2.097 -1.644 -28.213 1.00 81.38 119 LYS A C 1
ATOM 962 O O . LYS A 1 119 ? 2.807 -1.303 -27.273 1.00 81.38 119 LYS A O 1
ATOM 967 N N . GLY A 1 120 ? 1.012 -0.968 -28.601 1.00 79.19 120 GLY A N 1
ATOM 968 C CA . GLY A 1 120 ? 0.570 0.286 -27.983 1.00 79.19 120 GLY A CA 1
ATOM 969 C C . GLY A 1 120 ? 1.433 1.497 -28.355 1.00 79.19 120 GLY A C 1
ATOM 970 O O . GLY A 1 120 ? 1.387 2.518 -27.678 1.00 79.19 120 GLY A O 1
ATOM 971 N N . GLY A 1 121 ? 2.242 1.383 -29.410 1.00 82.44 121 GLY A N 1
ATOM 972 C CA . GLY A 1 121 ? 3.103 2.447 -29.914 1.00 82.44 121 GLY A CA 1
ATOM 973 C C . GLY A 1 121 ? 2.729 2.892 -31.325 1.00 82.44 121 GLY A C 1
ATOM 974 O O . GLY A 1 121 ? 1.781 2.403 -31.938 1.00 82.44 121 GLY A O 1
ATOM 975 N N . GLN A 1 122 ? 3.510 3.815 -31.870 1.00 83.31 122 GLN A N 1
ATOM 976 C CA . GLN A 1 122 ? 3.383 4.298 -33.241 1.00 83.31 122 GLN A CA 1
ATOM 977 C C . GLN A 1 122 ? 4.701 4.111 -33.981 1.00 83.31 122 GLN A C 1
ATOM 979 O O . GLN A 1 122 ? 5.775 4.144 -33.384 1.00 83.31 122 GLN A O 1
ATOM 984 N N . LEU A 1 123 ? 4.619 3.885 -35.290 1.00 80.19 123 LEU A N 1
ATOM 985 C CA . LEU A 1 123 ? 5.803 3.813 -36.136 1.00 80.19 123 LEU A CA 1
ATOM 986 C C . LEU A 1 123 ? 6.467 5.189 -36.186 1.00 80.19 123 LEU A C 1
ATOM 988 O O . LEU A 1 123 ? 5.818 6.183 -36.511 1.00 80.19 123 LEU A O 1
ATOM 992 N N . VAL A 1 124 ? 7.759 5.244 -35.876 1.00 72.62 124 VAL A N 1
ATOM 993 C CA . VAL A 1 124 ? 8.520 6.492 -35.901 1.00 72.62 124 VAL A CA 1
ATOM 994 C C . VAL A 1 124 ? 8.668 6.952 -37.347 1.00 72.62 124 VAL A C 1
ATOM 996 O O . VAL A 1 124 ? 9.282 6.271 -38.168 1.00 72.62 124 VAL A O 1
ATOM 999 N N . ASN A 1 125 ? 8.134 8.136 -37.653 1.00 64.94 125 ASN A N 1
ATOM 1000 C CA . ASN A 1 125 ? 8.404 8.813 -38.913 1.00 64.94 125 ASN A CA 1
ATOM 1001 C C . ASN A 1 125 ? 9.637 9.706 -38.756 1.00 64.94 125 ASN A C 1
ATOM 1003 O O . ASN A 1 125 ? 9.588 10.738 -38.096 1.00 64.94 125 ASN A O 1
ATOM 1007 N N . ILE A 1 126 ? 10.730 9.285 -39.383 1.00 53.62 126 ILE A N 1
ATOM 1008 C CA . ILE A 1 126 ? 12.075 9.860 -39.251 1.00 53.62 126 ILE A CA 1
ATOM 1009 C C . ILE A 1 126 ? 12.231 11.175 -40.045 1.00 53.62 126 ILE A C 1
ATOM 1011 O O . ILE A 1 126 ? 13.209 11.897 -39.880 1.00 53.62 126 ILE A O 1
ATOM 1015 N N . LEU A 1 127 ? 11.248 11.517 -40.884 1.00 50.34 127 LEU A N 1
ATOM 1016 C CA . LEU A 1 127 ? 11.250 12.727 -41.714 1.00 50.34 127 LEU A CA 1
ATOM 1017 C C . LEU A 1 127 ? 10.491 13.911 -41.087 1.00 50.34 127 LEU A C 1
ATOM 1019 O O . LEU A 1 127 ? 10.322 14.939 -41.736 1.00 50.34 127 LEU A O 1
ATOM 1023 N N . SER A 1 128 ? 10.000 13.773 -39.855 1.00 50.50 128 SER A N 1
ATOM 1024 C CA . SER A 1 128 ? 9.281 14.837 -39.144 1.00 50.50 128 SER A CA 1
ATOM 1025 C C . SER A 1 128 ? 10.232 15.737 -38.337 1.00 50.50 128 SER A C 1
ATOM 1027 O O . SER A 1 128 ? 11.338 15.335 -37.974 1.00 50.50 128 SER A O 1
ATOM 1029 N N . GLU A 1 129 ? 9.830 16.970 -38.040 1.00 44.94 129 GLU A N 1
ATOM 1030 C CA . GLU A 1 129 ? 10.648 17.935 -37.279 1.00 44.94 129 GLU A CA 1
ATOM 1031 C C . GLU A 1 129 ? 11.000 17.415 -35.868 1.00 44.94 129 GLU A C 1
ATOM 1033 O O . GLU A 1 129 ? 12.134 17.560 -35.410 1.00 44.94 129 GLU A O 1
ATOM 1038 N N . ASP A 1 130 ? 10.085 16.661 -35.247 1.00 46.19 130 ASP A N 1
ATOM 1039 C CA . ASP A 1 130 ? 10.299 15.938 -33.982 1.00 46.19 130 ASP A CA 1
ATOM 1040 C C . ASP A 1 130 ? 11.436 14.903 -34.071 1.00 46.19 130 ASP A C 1
ATOM 1042 O O . ASP A 1 130 ? 12.123 14.620 -33.087 1.00 46.19 130 ASP A O 1
ATOM 1046 N N . SER A 1 131 ? 11.663 14.340 -35.260 1.00 47.53 131 SER A N 1
ATOM 1047 C CA . SER A 1 131 ? 12.746 13.391 -35.532 1.00 47.53 131 SER A CA 1
ATOM 1048 C C . SER A 1 131 ? 14.077 14.031 -35.913 1.00 47.53 131 SER A C 1
ATOM 1050 O O . SER A 1 131 ? 15.091 13.343 -35.847 1.00 47.53 131 SER A O 1
ATOM 1052 N N . PHE A 1 132 ? 14.129 15.328 -36.221 1.00 43.88 132 PHE A N 1
ATOM 1053 C CA . PHE A 1 132 ? 15.388 16.008 -36.553 1.00 43.88 132 PHE A CA 1
ATOM 1054 C C . PHE A 1 132 ? 16.316 16.149 -35.328 1.00 43.88 132 PHE A C 1
ATOM 1056 O O . PHE A 1 132 ? 17.538 16.031 -35.427 1.00 43.88 132 PHE A O 1
ATOM 1063 N N . HIS A 1 133 ? 15.739 16.297 -34.130 1.00 43.91 133 HIS A N 1
ATOM 1064 C CA . HIS A 1 133 ? 16.493 16.232 -32.872 1.00 43.91 133 HIS A CA 1
ATOM 1065 C C . HIS A 1 133 ? 16.841 14.792 -32.460 1.00 43.91 133 HIS A C 1
ATOM 1067 O O . HIS A 1 133 ? 17.876 14.561 -31.831 1.00 43.91 133 HIS A O 1
ATOM 1073 N N . LEU A 1 134 ? 16.033 13.807 -32.872 1.00 46.22 134 LEU A N 1
ATOM 1074 C CA . LEU A 1 134 ? 16.340 12.384 -32.704 1.00 46.22 134 LEU A CA 1
ATOM 1075 C C . LEU A 1 134 ? 17.472 11.924 -33.645 1.00 46.22 134 LEU A C 1
ATOM 1077 O O . LEU A 1 134 ? 18.296 11.093 -33.253 1.00 46.22 134 LEU A O 1
ATOM 1081 N N . SER A 1 135 ? 17.561 12.468 -34.863 1.00 48.25 135 SER A N 1
ATOM 1082 C CA . SER A 1 135 ? 18.451 11.974 -35.923 1.00 48.25 135 SER A CA 1
ATOM 1083 C C . SER A 1 135 ? 19.931 12.290 -35.714 1.00 48.25 135 SER A C 1
ATOM 1085 O O . SER A 1 135 ? 20.776 11.583 -36.255 1.00 48.25 135 SER A O 1
ATOM 1087 N N . SER A 1 136 ? 20.267 13.322 -34.934 1.00 49.03 136 SER A N 1
ATOM 1088 C CA . SER A 1 136 ? 21.670 13.723 -34.743 1.00 49.03 136 SER A CA 1
ATOM 1089 C C . SER A 1 136 ? 22.401 12.876 -33.690 1.00 49.03 136 SER A C 1
ATOM 1091 O O . SER A 1 136 ? 23.562 12.524 -33.885 1.00 49.03 136 SER A O 1
ATOM 1093 N N . PHE A 1 137 ? 21.717 12.478 -32.606 1.00 48.34 137 PHE A N 1
ATOM 1094 C CA . PHE A 1 137 ? 22.353 11.769 -31.482 1.00 48.34 137 PHE A CA 1
ATOM 1095 C C . PHE A 1 137 ? 21.730 10.389 -31.202 1.00 48.34 137 PHE A C 1
ATOM 1097 O O . PHE A 1 137 ? 22.440 9.401 -31.054 1.00 48.34 137 PHE A O 1
ATOM 1104 N N . THR A 1 138 ? 20.397 10.266 -31.209 1.00 49.31 138 THR A N 1
ATOM 1105 C CA . THR A 1 138 ? 19.727 9.053 -30.699 1.00 49.31 138 THR A CA 1
ATOM 1106 C C . THR A 1 138 ? 19.669 7.905 -31.689 1.00 49.31 138 THR A C 1
ATOM 1108 O O . THR A 1 138 ? 19.989 6.781 -31.330 1.00 49.31 138 THR A O 1
ATOM 1111 N N . ILE A 1 139 ? 19.308 8.148 -32.947 1.00 50.75 139 ILE A N 1
ATOM 1112 C CA . ILE A 1 139 ? 19.148 7.048 -33.905 1.00 50.75 139 ILE A CA 1
ATOM 1113 C C . ILE A 1 139 ? 20.515 6.425 -34.216 1.00 50.75 139 ILE A C 1
ATOM 1115 O O . ILE A 1 139 ? 20.643 5.204 -34.225 1.00 50.75 139 ILE A O 1
ATOM 1119 N N . THR A 1 140 ? 21.564 7.241 -34.355 1.00 49.47 140 THR A N 1
ATOM 1120 C CA . THR A 1 140 ? 22.938 6.760 -34.555 1.00 49.47 140 THR A CA 1
ATOM 1121 C C . THR A 1 140 ? 23.453 5.971 -33.354 1.00 49.47 140 THR A C 1
ATOM 1123 O O . THR A 1 140 ? 23.999 4.888 -33.547 1.00 49.47 140 THR A O 1
ATOM 1126 N N . ASP A 1 141 ? 23.268 6.452 -32.120 1.00 50.16 141 ASP A N 1
ATOM 1127 C CA . ASP A 1 141 ? 23.761 5.742 -30.933 1.00 50.16 141 ASP A CA 1
ATOM 1128 C C . ASP A 1 141 ? 22.950 4.489 -30.603 1.00 50.16 141 ASP A C 1
ATOM 1130 O O . ASP A 1 141 ? 23.521 3.478 -30.188 1.00 50.16 141 ASP A O 1
ATOM 1134 N N . VAL A 1 142 ? 21.638 4.505 -30.835 1.00 50.81 142 VAL A N 1
ATOM 1135 C CA . VAL A 1 142 ? 20.790 3.334 -30.609 1.00 50.81 142 VAL A CA 1
ATOM 1136 C C . VAL A 1 142 ? 21.048 2.264 -31.680 1.00 50.81 142 VAL A C 1
ATOM 1138 O O . VAL A 1 142 ? 21.208 1.091 -31.337 1.00 50.81 142 VAL A O 1
ATOM 1141 N N . ILE A 1 143 ? 21.208 2.642 -32.954 1.00 51.66 143 ILE A N 1
ATOM 1142 C CA . ILE A 1 143 ? 21.611 1.708 -34.018 1.00 51.66 143 ILE A CA 1
ATOM 1143 C C . ILE A 1 143 ? 23.046 1.207 -33.797 1.00 51.66 143 ILE A C 1
ATOM 1145 O O . ILE A 1 143 ? 23.295 0.015 -33.951 1.00 51.66 143 ILE A O 1
ATOM 1149 N N . ARG A 1 144 ? 23.989 2.055 -33.359 1.00 50.28 144 ARG A N 1
ATOM 1150 C CA . ARG A 1 144 ? 25.368 1.650 -33.012 1.00 50.28 144 ARG A CA 1
ATOM 1151 C C . ARG A 1 144 ? 25.408 0.626 -31.871 1.00 50.28 144 ARG A C 1
ATOM 1153 O O . ARG A 1 144 ? 26.278 -0.238 -31.875 1.00 50.28 144 ARG A O 1
ATOM 1160 N N . ARG A 1 145 ? 24.495 0.711 -30.897 1.00 49.09 145 ARG A N 1
ATOM 1161 C CA . ARG A 1 145 ? 24.366 -0.283 -29.812 1.00 49.09 145 ARG A CA 1
ATOM 1162 C C . ARG A 1 145 ? 23.710 -1.587 -30.282 1.00 49.09 145 ARG A C 1
ATOM 1164 O O . ARG A 1 145 ? 24.034 -2.641 -29.745 1.00 49.09 145 ARG A O 1
ATOM 1171 N N . ALA A 1 146 ? 22.817 -1.524 -31.271 1.00 45.59 146 ALA A N 1
ATOM 1172 C CA . ALA A 1 146 ? 22.088 -2.679 -31.801 1.00 45.59 146 ALA A CA 1
ATOM 1173 C C . ALA A 1 146 ? 22.821 -3.419 -32.942 1.00 45.59 146 ALA A C 1
ATOM 1175 O O . ALA A 1 146 ? 22.589 -4.610 -33.152 1.00 45.59 146 ALA A O 1
ATOM 1176 N N . VAL A 1 147 ? 23.708 -2.741 -33.677 1.00 49.25 147 VAL A N 1
ATOM 1177 C CA . VAL A 1 147 ? 24.409 -3.271 -34.859 1.00 49.25 147 VAL A CA 1
ATOM 1178 C C . VAL A 1 147 ? 25.909 -3.398 -34.578 1.00 49.25 147 VAL A C 1
ATOM 1180 O O . VAL A 1 147 ? 26.541 -2.485 -34.058 1.00 49.25 147 VAL A O 1
ATOM 1183 N N . ASN A 1 148 ? 26.504 -4.541 -34.941 1.00 49.28 148 ASN A N 1
ATOM 1184 C CA . ASN A 1 148 ? 27.914 -4.843 -34.676 1.00 49.28 148 ASN A CA 1
ATOM 1185 C C . ASN A 1 148 ? 28.854 -3.735 -35.215 1.00 49.28 148 ASN A C 1
ATOM 1187 O O . ASN A 1 148 ? 28.789 -3.419 -36.407 1.00 49.28 148 ASN A O 1
ATOM 1191 N N . PRO A 1 149 ? 29.784 -3.197 -34.400 1.00 52.84 149 PRO A N 1
ATOM 1192 C CA . PRO A 1 149 ? 30.641 -2.082 -34.803 1.00 52.84 149 PRO A CA 1
ATOM 1193 C C . PRO A 1 149 ? 31.551 -2.391 -36.002 1.00 52.84 149 PRO A C 1
ATOM 1195 O O . PRO A 1 149 ? 31.869 -1.484 -36.766 1.00 52.84 149 PRO A O 1
ATOM 1198 N N . ARG A 1 150 ? 31.923 -3.660 -36.236 1.00 53.28 150 ARG A N 1
ATOM 1199 C CA . ARG A 1 150 ? 32.660 -4.070 -37.448 1.00 53.28 150 ARG 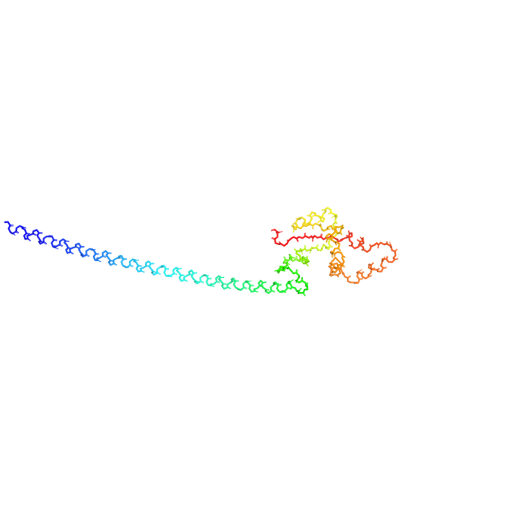A CA 1
ATOM 1200 C C . ARG A 1 150 ? 31.782 -4.040 -38.701 1.00 53.28 150 ARG A C 1
ATOM 1202 O O . ARG A 1 150 ? 32.278 -3.715 -39.773 1.00 53.28 150 ARG A O 1
ATOM 1209 N N . LEU A 1 151 ? 30.489 -4.339 -38.565 1.00 55.09 151 LEU A N 1
ATOM 1210 C CA . LEU A 1 151 ? 29.513 -4.268 -39.656 1.00 55.09 151 LEU A CA 1
ATOM 1211 C C . LEU A 1 151 ? 29.188 -2.808 -40.000 1.00 55.09 151 LEU A C 1
ATOM 1213 O O . LEU A 1 151 ? 29.118 -2.453 -41.171 1.00 55.09 151 LEU A O 1
ATOM 1217 N N . LEU A 1 152 ? 29.077 -1.950 -38.980 1.00 54.81 152 LEU A N 1
ATOM 1218 C CA . LEU A 1 152 ? 28.910 -0.506 -39.149 1.00 54.81 152 LEU A CA 1
ATOM 1219 C C . LEU A 1 152 ? 30.114 0.119 -39.869 1.00 54.81 152 LEU A C 1
ATOM 1221 O O . LEU A 1 152 ? 29.943 0.954 -40.752 1.00 54.81 152 LEU A O 1
ATOM 1225 N N . PHE A 1 153 ? 31.328 -0.327 -39.537 1.00 57.00 153 PHE A N 1
ATOM 1226 C CA . PHE A 1 153 ? 32.549 0.116 -40.207 1.00 57.00 153 PHE A CA 1
ATOM 1227 C C . PHE A 1 153 ? 32.594 -0.337 -41.676 1.00 57.00 153 PHE A C 1
ATOM 1229 O O . PHE A 1 153 ? 32.930 0.455 -42.546 1.00 57.00 153 PHE A O 1
ATOM 1236 N N . LEU A 1 154 ? 32.185 -1.573 -41.983 1.00 55.22 154 LEU A N 1
ATOM 1237 C CA . LEU A 1 154 ? 32.092 -2.066 -43.365 1.00 55.22 154 LEU A CA 1
ATOM 1238 C C . LEU A 1 154 ? 31.047 -1.308 -44.200 1.00 55.22 154 LEU A C 1
ATOM 1240 O O . LEU A 1 154 ? 31.293 -1.030 -45.370 1.00 55.22 154 LEU A O 1
ATOM 1244 N N . LEU A 1 155 ? 29.913 -0.935 -43.601 1.00 55.00 155 LEU A N 1
ATOM 1245 C CA . LEU A 1 155 ? 28.902 -0.088 -44.244 1.00 55.00 155 LEU A CA 1
ATOM 1246 C C . LEU A 1 155 ? 29.433 1.325 -44.533 1.00 55.00 155 LEU A C 1
ATOM 1248 O O . LEU A 1 155 ? 29.123 1.880 -45.581 1.00 55.00 155 LEU A O 1
ATOM 1252 N N . PHE A 1 156 ? 30.278 1.866 -43.650 1.00 51.72 156 PHE A N 1
ATOM 1253 C CA . PHE A 1 156 ? 30.967 3.143 -43.856 1.00 51.72 156 PHE A CA 1
ATOM 1254 C C . PHE A 1 156 ? 31.958 3.080 -45.033 1.00 51.72 156 PHE A C 1
ATOM 1256 O O . PHE A 1 156 ? 32.009 3.995 -45.846 1.00 51.72 156 PHE A O 1
ATOM 1263 N N . TRP A 1 157 ? 32.696 1.973 -45.183 1.00 46.59 157 TRP A N 1
ATOM 1264 C CA . TRP A 1 157 ? 33.599 1.749 -46.325 1.00 46.59 157 TRP A CA 1
ATOM 1265 C C . TRP A 1 157 ? 32.863 1.510 -47.653 1.00 46.59 157 TRP A C 1
ATOM 1267 O O . TRP A 1 157 ? 33.370 1.875 -48.710 1.00 46.59 157 TRP A O 1
ATOM 1277 N N . LEU A 1 158 ? 31.654 0.938 -47.627 1.00 48.44 158 LEU A N 1
ATOM 1278 C CA . LEU A 1 158 ? 30.818 0.770 -48.826 1.00 48.44 158 LEU A CA 1
ATOM 1279 C C . 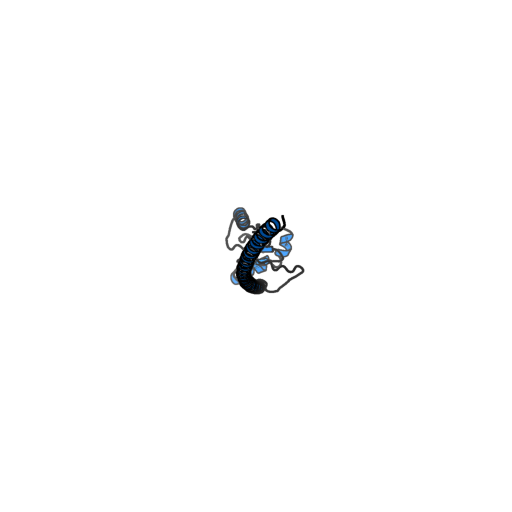LEU A 1 158 ? 30.242 2.094 -49.362 1.00 48.44 158 LEU A C 1
ATOM 1281 O O . LEU A 1 158 ? 29.718 2.140 -50.474 1.00 48.44 158 LEU A O 1
ATOM 1285 N N . GLN A 1 159 ? 30.321 3.164 -48.574 1.00 43.66 159 GLN A N 1
ATOM 1286 C CA . GLN A 1 159 ? 29.692 4.447 -48.859 1.00 43.66 159 GLN A CA 1
ATOM 1287 C C . GLN A 1 159 ? 30.437 5.280 -49.907 1.00 43.66 159 GLN A C 1
ATOM 1289 O O . GLN A 1 159 ? 29.800 6.002 -50.671 1.00 43.66 159 GLN A O 1
ATOM 1294 N N . GLU A 1 160 ? 31.762 5.139 -49.994 1.00 45.09 160 GLU A N 1
ATOM 1295 C CA . GLU A 1 160 ? 32.581 5.826 -51.006 1.00 45.09 160 GLU A CA 1
ATOM 1296 C C . GLU A 1 160 ? 32.331 5.308 -52.435 1.00 45.09 160 GLU A C 1
ATOM 1298 O O . GLU A 1 160 ? 32.705 5.968 -53.398 1.00 45.09 160 GLU A O 1
ATOM 1303 N N . LEU A 1 161 ? 31.658 4.161 -52.595 1.00 54.69 161 LEU A N 1
ATOM 1304 C CA . LEU A 1 161 ? 31.420 3.519 -53.894 1.00 54.69 161 LEU A CA 1
ATOM 1305 C C . LEU A 1 161 ? 30.027 3.771 -54.502 1.00 54.69 161 LEU A C 1
ATOM 1307 O O . LEU A 1 161 ? 29.840 3.472 -55.679 1.00 54.69 161 LEU A O 1
ATOM 1311 N N . LEU A 1 162 ? 29.044 4.270 -53.738 1.00 51.16 162 LEU A N 1
ATOM 1312 C CA . LEU A 1 162 ? 27.629 4.305 -54.168 1.00 51.16 162 LEU A CA 1
ATOM 1313 C C . LEU A 1 162 ? 26.943 5.681 -54.088 1.00 51.16 162 LEU A C 1
ATOM 1315 O O . LEU A 1 162 ? 25.784 5.776 -54.480 1.00 51.16 162 LEU A O 1
ATOM 1319 N N . GLU A 1 163 ? 27.610 6.726 -53.582 1.00 51.06 163 GLU A N 1
ATOM 1320 C CA . GLU A 1 163 ? 27.055 8.092 -53.425 1.00 51.06 163 GLU A CA 1
ATOM 1321 C C . GLU A 1 163 ? 25.657 8.166 -52.760 1.00 51.06 163 GLU A C 1
ATOM 1323 O O . GLU A 1 163 ? 24.888 9.104 -52.974 1.00 51.06 163 GLU A O 1
ATOM 1328 N N . LEU A 1 164 ? 25.293 7.195 -51.915 1.00 48.59 164 LEU A N 1
ATOM 1329 C CA . LEU A 1 164 ? 24.016 7.224 -51.199 1.00 48.59 164 LEU A CA 1
ATOM 1330 C C . LEU A 1 164 ? 24.153 8.024 -49.890 1.00 48.59 164 LEU A C 1
ATOM 1332 O O . LEU A 1 164 ? 25.095 7.784 -49.127 1.00 48.59 164 LEU A O 1
ATOM 1336 N N . PRO A 1 165 ? 23.219 8.941 -49.559 1.00 52.28 165 PRO A N 1
ATOM 1337 C CA . PRO A 1 165 ? 23.236 9.618 -48.267 1.00 52.28 165 PRO A CA 1
ATOM 1338 C C . PRO A 1 165 ? 23.087 8.587 -47.134 1.00 52.28 165 PRO A C 1
ATOM 1340 O O . PRO A 1 165 ? 22.233 7.702 -47.212 1.00 52.28 165 PRO A O 1
ATOM 1343 N N . PHE A 1 166 ? 23.888 8.727 -46.064 1.00 47.31 166 PHE A N 1
ATOM 1344 C CA . PHE A 1 166 ? 23.949 7.838 -44.875 1.00 47.31 166 PHE A CA 1
ATOM 1345 C C . PHE A 1 166 ? 22.561 7.442 -44.334 1.00 47.31 166 PHE A C 1
ATOM 1347 O O . PHE A 1 166 ? 22.350 6.358 -43.792 1.00 47.31 166 PHE A O 1
ATOM 1354 N N . VAL A 1 167 ? 21.598 8.344 -44.526 1.00 45.66 167 VAL A N 1
ATOM 1355 C CA . VAL A 1 167 ? 20.213 8.261 -44.070 1.00 45.66 167 VAL A CA 1
ATOM 1356 C C . VAL A 1 167 ? 19.356 7.287 -44.889 1.00 45.66 167 VAL A C 1
ATOM 1358 O O . VAL A 1 167 ? 18.250 6.988 -44.482 1.00 45.66 167 VAL A O 1
ATOM 1361 N N . HIS A 1 168 ? 19.807 6.756 -46.026 1.00 42.62 168 HIS A N 1
ATOM 1362 C CA . HIS A 1 168 ? 18.964 5.876 -46.850 1.00 42.62 168 HIS A CA 1
ATOM 1363 C C . HIS A 1 168 ? 19.233 4.384 -46.602 1.00 42.62 168 HIS A C 1
ATOM 1365 O O . HIS A 1 168 ? 18.302 3.592 -46.484 1.00 42.62 168 HIS A O 1
ATOM 1371 N N . TYR A 1 169 ? 20.502 3.983 -46.473 1.00 38.84 169 TYR A N 1
ATOM 1372 C CA . TYR A 1 169 ? 20.874 2.561 -46.483 1.00 38.84 169 TYR A CA 1
ATOM 1373 C C . TYR A 1 169 ? 20.675 1.859 -45.128 1.00 38.84 169 TYR A C 1
ATOM 1375 O O . TYR A 1 169 ? 20.236 0.712 -45.068 1.00 38.84 169 TYR A O 1
ATOM 1383 N N . VAL A 1 170 ? 20.936 2.561 -44.022 1.00 43.88 170 VAL A N 1
ATOM 1384 C CA . VAL A 1 170 ? 20.674 2.056 -42.662 1.00 43.88 170 VAL A CA 1
ATOM 1385 C C . VAL A 1 170 ? 19.179 2.129 -42.322 1.00 43.88 170 VAL A C 1
ATOM 1387 O O . VAL A 1 170 ? 18.666 1.306 -41.574 1.00 43.88 170 VAL A O 1
ATOM 1390 N N . TYR A 1 171 ? 18.451 3.077 -42.906 1.00 47.69 171 TYR A N 1
ATOM 1391 C CA . TYR A 1 171 ? 17.069 3.378 -42.527 1.00 47.69 171 TYR A CA 1
ATOM 1392 C C . TYR A 1 171 ? 16.017 2.530 -43.243 1.00 47.69 171 TYR A C 1
ATOM 1394 O O . TYR A 1 171 ? 14.898 2.420 -42.752 1.00 47.69 171 TYR A O 1
ATOM 1402 N N . MET A 1 172 ? 16.342 1.912 -44.382 1.00 41.91 172 MET A N 1
ATOM 1403 C CA . MET A 1 172 ? 15.354 1.126 -45.131 1.00 41.91 172 MET A CA 1
ATOM 1404 C C . MET A 1 172 ? 15.102 -0.282 -44.583 1.00 41.91 172 MET A C 1
ATOM 1406 O O . MET A 1 172 ? 14.085 -0.878 -44.921 1.00 41.91 172 MET A O 1
ATOM 1410 N N . ASN A 1 173 ? 15.976 -0.804 -43.717 1.00 46.12 173 ASN A N 1
ATOM 1411 C CA . ASN A 1 173 ? 15.844 -2.165 -43.176 1.00 46.12 173 ASN A CA 1
ATOM 1412 C C . ASN A 1 173 ? 15.508 -2.214 -41.678 1.00 46.12 173 ASN A C 1
ATOM 1414 O O . ASN A 1 173 ? 15.171 -3.281 -41.167 1.00 46.12 173 ASN A O 1
ATOM 1418 N N . PHE A 1 174 ? 15.576 -1.079 -40.980 1.00 56.75 174 PHE A N 1
ATOM 1419 C CA . PHE A 1 174 ? 15.338 -0.990 -39.542 1.00 56.75 174 PHE A CA 1
ATOM 1420 C C . PHE A 1 174 ? 14.198 -0.007 -39.271 1.00 56.75 174 PHE A C 1
ATOM 1422 O O . PHE A 1 174 ? 14.315 1.187 -39.531 1.00 56.75 174 PHE A O 1
ATOM 1429 N N . TRP A 1 175 ? 13.083 -0.516 -38.746 1.00 63.19 175 TRP A N 1
ATOM 1430 C CA . TRP A 1 175 ? 11.952 0.294 -38.295 1.00 63.19 175 TRP A CA 1
ATOM 1431 C C . TRP A 1 175 ? 11.952 0.403 -36.769 1.00 63.19 175 TRP A C 1
ATOM 1433 O O . TRP A 1 175 ? 12.469 -0.467 -36.061 1.00 63.19 175 TRP A O 1
ATOM 1443 N N . SER A 1 176 ? 11.380 1.494 -36.263 1.00 69.62 176 SER A N 1
ATOM 1444 C CA . SER A 1 176 ? 11.329 1.788 -34.834 1.00 69.62 176 SER A CA 1
ATOM 1445 C C . SER A 1 176 ? 9.936 2.238 -34.421 1.00 69.62 176 SER A C 1
ATOM 1447 O O . SER A 1 176 ? 9.256 2.916 -35.192 1.00 69.62 176 SER A O 1
ATOM 1449 N N . CYS A 1 177 ? 9.515 1.871 -33.213 1.00 75.94 177 CYS A N 1
ATOM 1450 C CA . CYS A 1 177 ? 8.276 2.364 -32.616 1.00 75.94 177 CYS A CA 1
ATOM 1451 C C . CYS A 1 177 ? 8.573 3.368 -31.512 1.00 75.94 177 CYS A C 1
ATOM 1453 O O . CYS A 1 177 ? 9.554 3.200 -30.794 1.00 75.94 177 CYS A O 1
ATOM 1455 N N . ASN A 1 178 ? 7.684 4.333 -31.300 1.00 75.44 178 ASN A N 1
ATOM 1456 C CA . ASN A 1 178 ? 7.643 5.133 -30.082 1.00 75.44 178 ASN A CA 1
ATOM 1457 C C . ASN A 1 178 ? 6.349 4.893 -29.288 1.00 75.44 178 ASN A C 1
ATOM 1459 O O . ASN A 1 178 ? 5.340 4.463 -29.840 1.00 75.44 178 ASN A O 1
ATOM 1463 N N . GLY A 1 179 ? 6.377 5.165 -27.985 1.00 70.62 179 GLY A N 1
ATOM 1464 C CA . GLY A 1 179 ? 5.217 5.077 -27.093 1.00 70.62 179 GLY A CA 1
ATOM 1465 C C . GLY A 1 179 ? 5.297 6.083 -25.941 1.00 70.62 179 GLY A C 1
ATOM 1466 O O . GLY A 1 179 ? 6.380 6.598 -25.642 1.00 70.62 179 GLY A O 1
ATOM 1467 N N . GLN A 1 180 ? 4.149 6.385 -25.324 1.00 62.34 180 GLN A N 1
ATOM 1468 C CA . GLN A 1 180 ? 4.053 7.237 -24.130 1.00 62.34 180 GLN A CA 1
ATOM 1469 C C . GLN A 1 180 ? 4.223 6.418 -22.845 1.00 62.34 180 GLN A C 1
ATOM 1471 O O . GLN A 1 180 ? 3.867 5.243 -22.794 1.00 62.34 180 GLN A O 1
ATOM 1476 N N . ASN A 1 181 ? 4.735 7.054 -21.790 1.00 56.47 181 ASN A N 1
ATOM 1477 C CA . ASN A 1 181 ? 4.892 6.429 -20.478 1.00 56.47 181 ASN A CA 1
ATOM 1478 C C . ASN A 1 181 ? 3.536 5.989 -19.907 1.00 56.47 181 ASN A C 1
ATOM 1480 O O . ASN A 1 181 ? 2.624 6.801 -19.790 1.00 56.47 181 ASN A O 1
ATOM 1484 N N . GLY A 1 182 ? 3.421 4.726 -19.492 1.00 51.47 182 GLY A N 1
ATOM 1485 C CA . GLY A 1 182 ? 2.322 4.259 -18.636 1.00 51.47 182 GLY A CA 1
ATOM 1486 C C . GLY A 1 182 ? 0.943 4.129 -19.293 1.00 51.47 182 GLY A C 1
ATOM 1487 O O . GLY A 1 182 ? 0.015 3.685 -18.623 1.00 51.47 182 GLY A O 1
ATOM 1488 N N . HIS A 1 183 ? 0.795 4.464 -20.575 1.00 43.75 183 HIS A N 1
ATOM 1489 C CA . HIS A 1 183 ? -0.422 4.194 -21.338 1.00 43.75 183 HIS A CA 1
ATOM 1490 C C . HIS A 1 183 ? -0.239 2.902 -22.128 1.00 43.75 183 HIS A C 1
ATOM 1492 O O . HIS A 1 183 ? 0.215 2.913 -23.272 1.00 43.75 183 HIS A O 1
ATOM 1498 N N . TRP A 1 184 ? -0.569 1.791 -21.474 1.00 50.09 184 TRP A N 1
ATOM 1499 C CA . TRP A 1 184 ? -0.599 0.454 -22.060 1.00 50.09 184 TRP A CA 1
ATOM 1500 C C . TRP A 1 184 ? -1.931 -0.208 -21.733 1.00 50.09 184 TRP A C 1
ATOM 1502 O O . TRP A 1 184 ? -2.325 -0.151 -20.545 1.00 50.09 184 TRP A O 1
#

Sequence (184 aa):
MLCLELEELKIANYNLTSNNSALLAAHAILQFQYEINNSYLQESRDSLQSQYAALNKKHEELAQEFSKLQEYYCDGTNTSHENTCPLCKVGWIPFGSKCYFISTMTLTWNESRDWCLTKGGQLVNILSEDSFHLSSFTITDVIRRAVNPRLLFLLFWLQELLELPFVHYVYMNFWSCNGQNGHW

Foldseek 3Di:
DVVVVVVVVVVVVVVVVVVVVVVVVVVVVVVVVVVVVVVVVVVVVVVVVVVVVVVVVVVVVVVVVVVVVLCVLCPDDDPDDDPDDQPDDVQWDDDDQKTKHKDPFFDPPVVLQVVLVVVQWGWDDCPDPVNVVCVPPPVVVVVPVVDDVVVVVVVVVCCVPPVDDPCPPSPNGMIMTMHGGPPD

Organism: Erpetoichthys calabaricus (NCBI:txid27687)